Protein AF-A0AA91TP70-F1 (afdb_monomer_lite)

Organism: Niallia circulans (NCBI:txid1397)

Secondary structure (DSSP, 8-state):
---HHHHHHGGGSTTHHHHHHT-HHHHHHHHHHHHHHHHHHHHHHHTT--SHHHHHHHHHHHHHHHHHHHHHHHHHHHHHHHHHHHHHTT-SS-HHHHHHHHHHHHHHHHHHHTTSTTHHHHHTT-HHHHHHHHHHHHHHHHHHHHHHHHHT-GGGGGGGGHHHHHHHHHHHHHHHHHHHHHTTPPPP---HHHHHHHHHHTT---HHHHHHHTTSTTHHHHHTT-HHHHHHHHHHHHHHHHHHHHTT-GGGTTHHHHHHHHHHHHHHHHHHTTTTS------GGGGTGGGHHHHHHHHHHHHHHHHIIIIIHHHHHHHHHHHH---HHHHIIIIIIHHHHHHHHHHHHHHHHT-------

Sequence (361 aa):
MKNPIVATILAFFPGGGLFYIGKKLRGFFYGLAVFGLAFVSIVMLSAGSLNELTFIVVFIGFIIYCISFIDTLITTSSYLKKRVSLAADSETGEAAPILAKTTESERFYTIVLSFFPGLGHIQLGLVYRGITLLTTFLGLGIMIIFIAFLTYTNEFLLFLAILPVIWVYGFYDVSQQFNKKLKGEALEDITIFQDFEKNREEGKKSKFIATFLSVFPGAGHLYLGLQQRGIQLMAAFLFSIFILNELRLGLFLFVIPIIWFYSFFDGLQKASKVGEEELEDVPVIAYLINYQKWFGIGLLVVGLYYLMINIILPIFSPIIQKEINIDLHFFFYQYFQTGIVCLVLIIGGIHLLKGTKKKKI

pLDDT: mean 87.85, std 9.74, range [46.5, 97.25]

Foldseek 3Di:
DFQLLVLLVLLLQQLRSCVRVPVVVNSVVRNCQLVVLVVVLVVCVVVVNPDPVSVVSNVVSVVSSVVSSVVSLVVSLVVLVVVLVVVVVPDPDDPVVNVVSVLSNLVSQLLVLLQQQLRSCVSVVLNQQSVLLNCCLVVQVCVLVVCCVVVVPCVSVVSNVVNVVSSVVSNVVSVVQSVCVVVVHDDDNDYPVVVVVVCVVVVHQALVVLLSLLLQQLRSCVSNVLVQASCLLNCQQVVCVVCCVVLVVVVCPVVNVVSSVVSNVVSNVSSVCGPVDDDDNDHPCPVVVVVVVVVVVVVVVVVVVSCCLPPVLVVVQVVCCVPPVDRPNCCCPPPVVVVVVVVCCVVVVVVVVVDDDPPDD

Structure (mmCIF, N/CA/C/O backbone):
data_AF-A0AA91TP70-F1
#
_entry.id   AF-A0AA91TP70-F1
#
loop_
_atom_site.group_PDB
_atom_site.id
_atom_site.type_symbol
_atom_site.label_atom_id
_atom_site.label_alt_id
_atom_site.label_comp_id
_atom_site.label_asym_id
_atom_site.label_entity_id
_atom_site.label_seq_id
_atom_site.pdbx_PDB_ins_code
_atom_site.Cartn_x
_atom_site.Cartn_y
_atom_site.Cartn_z
_atom_site.occupancy
_atom_site.B_iso_or_equiv
_atom_site.auth_seq_id
_atom_site.auth_comp_id
_atom_site.auth_asym_id
_atom_site.auth_atom_id
_atom_site.pdbx_PDB_model_num
ATOM 1 N N . MET A 1 1 ? -33.721 3.409 13.672 1.00 65.81 1 MET A N 1
ATOM 2 C CA . MET A 1 1 ? -32.793 4.547 13.906 1.00 65.81 1 MET A CA 1
ATOM 3 C C . MET A 1 1 ? -31.544 4.340 13.057 1.00 65.81 1 MET A C 1
ATOM 5 O O . MET A 1 1 ? -31.288 3.208 12.671 1.00 65.81 1 MET A O 1
ATOM 9 N N . LYS A 1 2 ? -30.818 5.400 12.693 1.00 83.50 2 LYS A N 1
ATOM 10 C CA . LYS A 1 2 ? -29.689 5.321 11.748 1.00 83.50 2 LYS A CA 1
ATOM 11 C C . LYS A 1 2 ? -28.388 4.929 12.459 1.00 83.50 2 LYS A C 1
ATOM 13 O O . LYS A 1 2 ? -28.212 5.278 13.622 1.00 83.50 2 LYS A O 1
ATOM 18 N N . ASN A 1 3 ? -27.496 4.205 11.780 1.00 86.75 3 ASN A N 1
ATOM 19 C CA . ASN A 1 3 ? -26.276 3.670 12.393 1.00 86.75 3 ASN A CA 1
ATOM 20 C C . ASN A 1 3 ? -25.159 4.740 12.430 1.00 86.75 3 ASN A C 1
ATOM 22 O O . ASN A 1 3 ? -24.750 5.212 11.367 1.00 86.75 3 ASN A O 1
ATOM 26 N N . PRO A 1 4 ? -24.627 5.112 13.609 1.00 87.06 4 PRO A N 1
ATOM 27 C CA . PRO A 1 4 ? -23.578 6.128 13.721 1.00 87.06 4 PRO A CA 1
ATOM 28 C C . PRO A 1 4 ? -22.282 5.744 12.991 1.00 87.06 4 PRO A C 1
ATOM 30 O O . PRO A 1 4 ? -21.621 6.606 12.427 1.00 87.06 4 PRO A O 1
ATOM 33 N N . ILE A 1 5 ? -21.941 4.457 12.912 1.00 86.88 5 ILE A N 1
ATOM 34 C CA . ILE A 1 5 ? -20.738 3.990 12.206 1.00 86.88 5 ILE A CA 1
ATOM 35 C C . ILE A 1 5 ? -20.857 4.283 10.708 1.00 86.88 5 ILE A C 1
ATOM 37 O O . ILE A 1 5 ? -19.918 4.779 10.091 1.00 86.88 5 ILE A O 1
ATOM 41 N N . VAL A 1 6 ? -22.037 4.043 10.130 1.00 89.19 6 VAL A N 1
ATOM 42 C CA . VAL A 1 6 ? -22.308 4.352 8.718 1.00 89.19 6 VAL A CA 1
ATOM 43 C C . VAL A 1 6 ? -22.196 5.856 8.470 1.00 89.19 6 VAL A C 1
ATOM 45 O O . VAL A 1 6 ? -21.654 6.262 7.449 1.00 89.19 6 VAL A O 1
ATOM 48 N N . ALA A 1 7 ? -22.632 6.691 9.416 1.00 92.06 7 ALA A N 1
ATOM 49 C CA . ALA A 1 7 ? -22.467 8.138 9.313 1.00 92.06 7 ALA A CA 1
ATOM 50 C C . ALA A 1 7 ? -20.992 8.564 9.306 1.00 92.06 7 ALA A C 1
ATOM 52 O O . ALA A 1 7 ? -20.612 9.402 8.495 1.00 92.06 7 ALA A O 1
ATOM 53 N N . THR A 1 8 ? -20.162 7.963 10.164 1.00 90.75 8 THR A N 1
ATOM 54 C CA . THR A 1 8 ? -18.715 8.209 10.189 1.00 90.75 8 THR A CA 1
ATOM 55 C C . THR A 1 8 ? -18.042 7.772 8.889 1.00 90.75 8 THR A C 1
ATOM 57 O O . THR A 1 8 ? -17.229 8.513 8.349 1.00 90.75 8 THR A O 1
ATOM 60 N N . ILE A 1 9 ? -18.407 6.613 8.333 1.00 89.19 9 ILE A N 1
ATOM 61 C CA . ILE A 1 9 ? -17.881 6.158 7.034 1.00 89.19 9 ILE A CA 1
ATOM 62 C C . ILE A 1 9 ? -18.312 7.117 5.914 1.00 89.19 9 ILE A C 1
ATOM 64 O O . ILE A 1 9 ? -17.516 7.486 5.058 1.00 89.19 9 ILE A O 1
ATOM 68 N N . LEU A 1 10 ? -19.557 7.593 5.945 1.00 92.81 10 LEU A N 1
ATOM 69 C CA . LEU A 1 10 ? -20.048 8.587 4.991 1.00 92.81 10 LEU A CA 1
ATOM 70 C C . LEU A 1 10 ? -19.426 9.978 5.181 1.00 92.81 10 LEU A C 1
ATOM 72 O O . LEU A 1 10 ? -19.632 10.830 4.323 1.00 92.81 10 LEU A O 1
ATOM 76 N N . ALA A 1 11 ? -18.675 10.232 6.259 1.00 92.81 11 ALA A N 1
ATOM 77 C CA . ALA A 1 11 ? -17.960 11.492 6.466 1.00 92.81 11 ALA A CA 1
ATOM 78 C C . ALA A 1 11 ? -16.794 11.684 5.482 1.00 92.81 11 ALA A C 1
ATOM 80 O O . ALA A 1 11 ? -16.403 12.821 5.233 1.00 92.81 11 ALA A O 1
ATOM 81 N N . PHE A 1 12 ? -16.274 10.596 4.894 1.00 91.44 12 PHE A N 1
ATOM 82 C CA . PHE A 1 12 ? -15.288 10.656 3.807 1.00 91.44 12 PHE A CA 1
ATOM 83 C C . PHE A 1 12 ? -15.833 11.350 2.554 1.00 91.44 12 PHE A C 1
ATOM 85 O O . PHE A 1 12 ? -15.070 11.907 1.770 1.00 91.44 12 PHE A O 1
ATOM 92 N N . PHE A 1 13 ? -17.156 11.359 2.383 1.00 93.44 13 PHE A N 1
ATOM 93 C CA . PHE A 1 13 ? -17.820 12.226 1.422 1.00 93.44 13 PHE A CA 1
ATOM 94 C C . PHE A 1 13 ? -18.221 13.518 2.146 1.00 93.44 13 PHE A C 1
ATOM 96 O O . PHE A 1 13 ? -19.007 13.445 3.096 1.00 93.44 13 PHE A O 1
ATOM 103 N N . PRO A 1 14 ? -17.720 14.699 1.734 1.00 92.88 14 PRO A N 1
ATOM 104 C CA . PRO A 1 14 ? -17.992 15.955 2.427 1.00 92.88 14 PRO A CA 1
ATOM 105 C C . PRO A 1 14 ? -19.499 16.159 2.636 1.00 92.88 14 PRO A C 1
ATOM 107 O O . PRO A 1 14 ? -20.282 16.156 1.687 1.00 92.88 14 PRO A O 1
ATOM 110 N N . GLY A 1 15 ? -19.917 16.272 3.898 1.00 92.19 15 GLY A N 1
ATOM 111 C CA . GLY A 1 15 ? -21.321 16.405 4.291 1.00 92.19 15 GLY A CA 1
ATOM 112 C C . GLY A 1 15 ? -22.198 15.141 4.228 1.00 92.19 15 GLY A C 1
ATOM 113 O O . GLY A 1 15 ? -23.335 15.180 4.710 1.00 92.19 15 GLY A O 1
ATOM 114 N N . GLY A 1 16 ? -21.702 14.012 3.716 1.00 94.00 16 GLY A N 1
ATOM 115 C CA . GLY A 1 16 ? -22.461 12.768 3.538 1.00 94.00 16 GLY A CA 1
ATOM 116 C C . GLY A 1 16 ? -22.975 12.170 4.850 1.00 94.00 16 GLY A C 1
ATOM 117 O O . GLY A 1 16 ? -24.160 11.848 4.974 1.00 94.00 16 GLY A O 1
ATOM 118 N N . GLY A 1 17 ? -22.124 12.087 5.874 1.00 92.88 17 GLY A N 1
ATOM 119 C CA . GLY A 1 17 ? -22.520 11.569 7.189 1.00 92.88 17 GLY A CA 1
ATOM 120 C C . GLY A 1 17 ? -23.559 12.436 7.911 1.00 92.88 17 GLY A C 1
ATOM 121 O O . GLY A 1 17 ? -24.519 11.921 8.491 1.00 92.88 17 GLY A O 1
ATOM 122 N N . LEU A 1 18 ? -23.440 13.763 7.802 1.00 94.44 18 LEU A N 1
ATOM 123 C CA . LEU A 1 18 ? -24.437 14.710 8.316 1.00 94.44 18 LEU A CA 1
ATOM 124 C C . LEU A 1 18 ? -25.774 14.568 7.585 1.00 94.44 18 LEU A C 1
ATOM 126 O O . LEU A 1 18 ? -26.832 14.557 8.222 1.00 94.44 18 LEU A O 1
ATOM 130 N N . PHE A 1 19 ? -25.734 14.410 6.261 1.00 93.50 19 PHE A N 1
ATOM 131 C CA . PHE A 1 19 ? -26.921 14.150 5.454 1.00 93.50 19 PHE A CA 1
ATOM 132 C C . PHE A 1 19 ? -27.600 12.843 5.881 1.00 93.50 19 PHE A C 1
ATOM 134 O O . PHE A 1 19 ? -28.818 12.812 6.091 1.00 93.50 19 PHE A O 1
ATOM 141 N N . TYR A 1 20 ? -26.807 11.792 6.116 1.00 93.56 20 TYR A N 1
ATOM 142 C CA . TYR A 1 20 ? -27.291 10.516 6.621 1.00 93.56 20 TYR A CA 1
ATOM 143 C C . TYR A 1 20 ? -27.984 10.675 7.974 1.00 93.56 20 TYR A C 1
ATOM 145 O O . TYR A 1 20 ? -29.130 10.268 8.077 1.00 93.56 20 TYR A O 1
ATOM 153 N N . ILE A 1 21 ? -27.418 11.348 8.980 1.00 92.19 21 ILE A N 1
ATOM 154 C CA . ILE A 1 21 ? -28.081 11.521 10.297 1.00 92.19 21 ILE A CA 1
ATOM 155 C C . ILE A 1 21 ? -29.265 12.518 10.256 1.00 92.19 21 ILE A C 1
ATOM 157 O O . ILE A 1 21 ? -30.030 12.631 11.211 1.00 92.19 21 ILE A O 1
ATOM 161 N N . GLY A 1 22 ? -29.509 13.182 9.121 1.00 91.25 22 GLY A N 1
ATOM 162 C CA . GLY A 1 22 ? -30.661 14.067 8.912 1.00 91.25 22 GLY A CA 1
ATOM 163 C C . GLY A 1 22 ? -30.352 15.557 9.075 1.00 91.25 22 GLY A C 1
ATOM 164 O O . GLY A 1 22 ? -31.255 16.384 8.973 1.00 91.25 22 GLY A O 1
ATOM 165 N N . LYS A 1 23 ? -29.081 15.935 9.252 1.00 93.75 23 LYS A N 1
ATOM 166 C CA . LYS A 1 23 ? -28.600 17.326 9.221 1.00 93.75 23 LYS A CA 1
ATOM 167 C C . LYS A 1 23 ? -28.384 17.788 7.770 1.00 93.75 23 LYS A C 1
ATOM 169 O O . LYS A 1 23 ? -27.284 18.184 7.390 1.00 93.75 23 LYS A O 1
ATOM 174 N N . LYS A 1 24 ? -29.453 17.734 6.963 1.00 93.69 24 LYS A N 1
ATOM 175 C CA . LYS A 1 24 ? -29.420 17.930 5.499 1.00 93.69 24 LYS A CA 1
ATOM 176 C C . LYS A 1 24 ? -28.774 19.249 5.067 1.00 93.69 24 LYS A C 1
ATOM 178 O O . LYS A 1 24 ? -27.935 19.226 4.181 1.00 93.69 24 LYS A O 1
ATOM 183 N N . LEU A 1 25 ? -29.125 20.366 5.712 1.00 94.94 25 LEU A N 1
ATOM 184 C CA . LEU A 1 25 ? -28.584 21.692 5.378 1.00 94.94 25 LEU A CA 1
ATOM 185 C C . LEU A 1 25 ? -27.063 21.749 5.551 1.00 94.94 25 LEU A C 1
ATOM 187 O O . LEU A 1 25 ? -26.353 22.089 4.614 1.00 94.94 25 LEU A O 1
ATOM 191 N N . ARG A 1 26 ? -26.558 21.353 6.726 1.00 93.69 26 ARG A N 1
ATOM 192 C CA . ARG A 1 26 ? -25.114 21.347 7.013 1.00 93.69 26 ARG A CA 1
ATOM 193 C C . ARG A 1 26 ? -24.367 20.433 6.046 1.00 93.69 26 ARG A C 1
ATOM 195 O O . ARG A 1 26 ? -23.371 20.845 5.470 1.00 93.69 26 ARG A O 1
ATOM 202 N N . GLY A 1 27 ? -24.894 19.225 5.826 1.00 94.62 27 GLY A N 1
ATOM 203 C CA . GLY A 1 27 ? -24.328 18.286 4.860 1.00 94.62 27 GLY A CA 1
ATOM 204 C C . GLY A 1 27 ? -24.275 18.860 3.441 1.00 94.62 27 GLY A C 1
ATOM 205 O O . GLY A 1 27 ? -23.240 18.784 2.790 1.00 94.62 27 GLY A O 1
ATOM 206 N N . PHE A 1 28 ? -25.352 19.504 2.987 1.00 96.38 28 PHE A N 1
ATOM 207 C CA . PHE A 1 28 ? -25.404 20.144 1.674 1.00 96.38 28 PHE A CA 1
ATOM 208 C C . PHE A 1 28 ? -24.367 21.264 1.530 1.00 96.38 28 PHE A C 1
ATOM 210 O O . PHE A 1 28 ? -23.649 21.285 0.538 1.00 96.38 28 PHE A O 1
ATOM 217 N N . PHE A 1 29 ? -24.237 22.155 2.519 1.00 97.06 29 PHE A N 1
ATOM 218 C CA . PHE A 1 29 ? -23.264 23.250 2.458 1.00 97.06 29 PHE A CA 1
ATOM 219 C C . PHE A 1 29 ? -21.813 22.762 2.470 1.00 97.06 29 PHE A C 1
ATOM 221 O O . PHE A 1 29 ? -21.006 23.282 1.703 1.00 97.06 29 PHE A O 1
ATOM 228 N N . TYR A 1 30 ? -21.478 21.746 3.272 1.00 96.94 30 TYR A N 1
ATOM 229 C CA . TYR A 1 30 ? -20.139 21.148 3.225 1.00 96.94 30 TYR A CA 1
ATOM 230 C C . TYR A 1 30 ? -19.857 20.474 1.881 1.00 96.94 30 TYR A C 1
ATOM 232 O O . TYR A 1 30 ? -18.787 20.681 1.313 1.00 96.94 30 TYR A O 1
ATOM 240 N N . GLY A 1 31 ? -20.823 19.716 1.353 1.00 95.56 31 GLY A N 1
ATOM 241 C CA . GLY A 1 31 ? -20.720 19.106 0.029 1.00 95.56 31 GLY A CA 1
ATOM 242 C C . GLY A 1 31 ? -20.493 20.154 -1.059 1.00 95.56 31 GLY A C 1
ATOM 243 O O . GLY A 1 31 ? -19.517 20.072 -1.799 1.00 95.56 31 GLY A O 1
ATOM 244 N N . LEU A 1 32 ? -21.351 21.176 -1.110 1.00 97.12 32 LEU A N 1
ATOM 245 C CA . LEU A 1 32 ? -21.262 22.271 -2.074 1.00 97.12 32 LEU A CA 1
ATOM 246 C C . LEU A 1 32 ? -19.914 22.996 -1.986 1.00 97.12 32 LEU A C 1
ATOM 248 O O . LEU A 1 32 ? -19.304 23.257 -3.015 1.00 97.12 32 LEU A O 1
ATOM 252 N N . ALA A 1 33 ? -19.439 23.308 -0.778 1.00 96.94 33 ALA A N 1
ATOM 253 C CA . ALA A 1 33 ? -18.190 24.036 -0.596 1.00 96.94 33 ALA A CA 1
ATOM 254 C C . ALA A 1 33 ? -16.978 23.224 -1.074 1.00 96.94 33 ALA A C 1
ATOM 256 O O . ALA A 1 33 ? -16.175 23.727 -1.856 1.00 96.94 33 ALA A O 1
ATOM 257 N N . VAL A 1 34 ? -16.854 21.960 -0.653 1.00 97.06 34 VAL A N 1
ATOM 258 C CA . VAL A 1 34 ? -15.687 21.137 -1.005 1.00 97.06 34 VAL A CA 1
ATOM 259 C C . VAL A 1 34 ? -15.705 20.751 -2.483 1.00 97.06 34 VAL A C 1
ATOM 261 O O . VAL A 1 34 ? -14.711 20.960 -3.176 1.00 97.06 34 VAL A O 1
ATOM 264 N N . PHE A 1 35 ? -16.830 20.240 -2.997 1.00 96.56 35 PHE A N 1
ATOM 265 C CA . PHE A 1 35 ? -16.930 19.883 -4.415 1.00 96.56 35 PHE A CA 1
ATOM 266 C C . PHE A 1 35 ? -16.900 21.115 -5.323 1.00 96.56 35 PHE A C 1
ATOM 268 O O . PHE A 1 35 ? -16.327 21.051 -6.405 1.00 96.56 35 PHE A O 1
ATOM 275 N N . GLY A 1 36 ? -17.458 22.244 -4.879 1.00 96.81 36 GLY A N 1
ATOM 276 C CA . GLY A 1 36 ? -17.398 23.512 -5.600 1.00 96.81 36 GLY A CA 1
ATOM 277 C C . GLY A 1 36 ? -15.969 24.028 -5.739 1.00 96.81 36 GLY A C 1
ATOM 278 O O . GLY A 1 36 ? -15.548 24.342 -6.847 1.00 96.81 36 GLY A O 1
ATOM 279 N N . LEU A 1 37 ? -15.189 24.047 -4.653 1.00 96.56 37 LEU A N 1
ATOM 280 C CA . LEU A 1 37 ? -13.780 24.458 -4.706 1.00 96.56 37 LEU A CA 1
ATOM 281 C C . LEU A 1 37 ? -12.922 23.486 -5.527 1.00 96.56 37 LEU A C 1
ATOM 283 O O . LEU A 1 37 ? -12.054 23.932 -6.273 1.00 96.56 37 LEU A O 1
ATOM 287 N N . ALA A 1 38 ? -13.193 22.179 -5.449 1.00 94.94 38 ALA A N 1
ATOM 288 C CA . ALA A 1 38 ? -12.532 21.185 -6.295 1.00 94.94 38 ALA A CA 1
ATOM 289 C C . ALA A 1 38 ? -12.880 21.360 -7.785 1.00 94.94 38 ALA A C 1
ATOM 291 O O . ALA A 1 38 ? -12.025 21.216 -8.652 1.00 94.94 38 ALA A O 1
ATOM 292 N N . PHE A 1 39 ? -14.128 21.703 -8.105 1.00 96.25 39 PHE A N 1
ATOM 293 C CA . PHE A 1 39 ? -14.524 22.006 -9.477 1.00 96.25 39 PHE A CA 1
ATOM 294 C C . PHE A 1 39 ? -13.838 23.279 -9.987 1.00 96.25 39 PHE A C 1
ATOM 296 O O . PHE A 1 39 ? -13.278 23.279 -11.082 1.00 96.25 39 PHE A O 1
ATOM 303 N N . VAL A 1 40 ? -13.817 24.342 -9.176 1.00 94.56 40 VAL A N 1
ATOM 304 C CA . VAL A 1 40 ? -13.120 25.594 -9.505 1.00 94.56 40 VAL A CA 1
ATOM 305 C C . VAL A 1 40 ? -11.633 25.343 -9.754 1.00 94.56 40 VAL A C 1
ATOM 307 O O . VAL A 1 40 ? -11.102 25.843 -10.743 1.00 94.56 40 VAL A O 1
ATOM 310 N N . SER A 1 41 ? -10.963 24.531 -8.929 1.00 92.88 41 SER A N 1
ATOM 311 C CA . SER A 1 41 ? -9.540 24.235 -9.125 1.00 92.88 41 SER A CA 1
ATOM 312 C C . SER A 1 41 ? -9.267 23.467 -10.423 1.00 92.88 41 SER A C 1
ATOM 314 O O . SER A 1 41 ? -8.291 23.770 -11.108 1.00 92.88 41 SER A O 1
ATOM 316 N N . ILE A 1 42 ? -10.145 22.539 -10.820 1.00 93.12 42 ILE A N 1
ATOM 317 C CA . ILE A 1 42 ? -10.048 21.831 -12.109 1.00 93.12 42 ILE A CA 1
ATOM 318 C C . ILE A 1 42 ? -10.252 22.793 -13.285 1.00 93.12 42 ILE A C 1
ATOM 320 O O . ILE A 1 42 ? -9.499 22.736 -14.256 1.00 93.12 42 ILE A O 1
ATOM 324 N N . VAL A 1 43 ? -11.232 23.700 -13.204 1.00 93.69 43 VAL A N 1
ATOM 325 C CA . VAL A 1 43 ? -11.470 24.707 -14.253 1.00 93.69 43 VAL A CA 1
ATOM 326 C C . VAL A 1 43 ? -10.252 25.616 -14.406 1.00 93.69 43 VAL A C 1
ATOM 328 O O . VAL A 1 43 ? -9.765 25.798 -15.521 1.00 93.69 43 VAL A O 1
ATOM 331 N N . MET A 1 44 ? -9.701 26.113 -13.297 1.00 91.88 44 MET A N 1
ATOM 332 C CA . MET A 1 44 ? -8.466 26.903 -13.291 1.00 91.88 44 MET A CA 1
ATOM 333 C C . MET A 1 44 ? -7.288 26.133 -13.906 1.00 91.88 44 MET A C 1
ATOM 335 O O . MET A 1 44 ? -6.560 26.667 -14.741 1.00 91.88 44 MET A O 1
ATOM 339 N N . LEU A 1 45 ? -7.130 24.853 -13.561 1.00 89.75 45 LEU A N 1
ATOM 340 C CA . LEU A 1 45 ? -6.092 24.001 -14.140 1.00 89.75 45 LEU A CA 1
ATOM 341 C C . LEU A 1 45 ? -6.258 23.853 -15.660 1.00 89.75 45 LEU A C 1
ATOM 343 O O . LEU A 1 45 ? -5.291 23.994 -16.403 1.00 89.75 45 LEU A O 1
ATOM 347 N N . SER A 1 46 ? -7.487 23.620 -16.127 1.00 89.19 46 SER A N 1
ATOM 348 C CA . SER A 1 46 ? -7.794 23.476 -17.557 1.00 89.19 46 SER A CA 1
ATOM 349 C C . SER A 1 46 ? -7.605 24.771 -18.353 1.00 89.19 46 SER A C 1
ATOM 351 O O . SER A 1 46 ? -7.272 24.723 -19.533 1.00 89.19 46 SER A O 1
ATOM 353 N N . ALA A 1 47 ? -7.753 25.925 -17.698 1.00 89.88 47 ALA A N 1
ATOM 354 C CA . ALA A 1 47 ? -7.480 27.240 -18.269 1.00 89.88 47 ALA A CA 1
ATOM 355 C C . ALA A 1 47 ? -5.976 27.583 -18.308 1.00 89.88 47 ALA A C 1
ATOM 357 O O . ALA A 1 47 ? -5.607 28.680 -18.724 1.00 89.88 47 ALA A O 1
ATOM 358 N N . GLY A 1 48 ? -5.103 26.670 -17.866 1.00 85.44 48 GLY A N 1
ATOM 359 C CA . GLY A 1 48 ? -3.653 26.859 -17.839 1.00 85.44 48 GLY A CA 1
ATOM 360 C C . GLY A 1 48 ? -3.141 27.687 -16.656 1.00 85.44 48 GLY A C 1
ATOM 361 O O . GLY A 1 48 ? -1.959 28.021 -16.625 1.00 85.44 48 GLY A O 1
ATOM 362 N N . SER A 1 49 ? -3.982 28.014 -15.666 1.00 74.38 49 SER A N 1
ATOM 363 C CA . SER A 1 49 ? -3.576 28.807 -14.498 1.00 74.38 49 SER A CA 1
ATOM 364 C C . SER A 1 49 ? -3.055 27.921 -13.358 1.00 74.38 49 SER A C 1
ATOM 366 O O . SER A 1 49 ? -3.720 27.736 -12.334 1.00 74.38 49 SER A O 1
ATOM 368 N N . LEU A 1 50 ? -1.850 27.368 -13.514 1.00 75.06 50 LEU A N 1
ATOM 369 C CA . LEU A 1 50 ? -1.099 26.713 -12.430 1.00 75.06 50 LEU A CA 1
ATOM 370 C C . LEU A 1 50 ? -0.356 27.753 -11.576 1.00 75.06 50 LEU A C 1
ATOM 372 O O . LEU A 1 50 ? 0.869 27.767 -11.496 1.00 75.06 50 LEU A O 1
ATOM 376 N N . ASN A 1 51 ? -1.119 28.641 -10.940 1.00 84.25 51 ASN A N 1
ATOM 377 C CA . ASN A 1 51 ? -0.581 29.739 -10.138 1.00 84.25 51 ASN A CA 1
ATOM 378 C C . ASN A 1 51 ? -0.809 29.479 -8.640 1.00 84.25 51 ASN A C 1
ATOM 380 O O . ASN A 1 51 ? -1.607 28.619 -8.259 1.00 84.25 51 ASN A O 1
ATOM 384 N N . GLU A 1 52 ? -0.170 30.278 -7.783 1.00 89.31 52 GLU A N 1
ATOM 385 C CA . GLU A 1 52 ? -0.327 30.244 -6.317 1.00 89.31 52 GLU A CA 1
ATOM 386 C C . GLU A 1 52 ? -1.800 30.248 -5.869 1.00 89.31 52 GLU A C 1
ATOM 388 O O . GLU A 1 52 ? -2.175 29.563 -4.919 1.00 89.31 52 GLU A O 1
ATOM 393 N N . LEU A 1 53 ? -2.667 30.947 -6.608 1.00 89.19 53 LEU A N 1
ATOM 394 C CA . LEU A 1 53 ? -4.098 31.033 -6.317 1.00 89.19 53 LEU A CA 1
ATOM 395 C C . LEU A 1 53 ? -4.806 29.670 -6.408 1.00 89.19 53 LEU A C 1
ATOM 397 O O . LEU A 1 53 ? -5.651 29.367 -5.567 1.00 89.19 53 LEU A O 1
ATOM 401 N N . THR A 1 54 ? -4.427 28.816 -7.362 1.00 90.31 54 THR A N 1
ATOM 402 C CA . THR A 1 54 ? -4.976 27.456 -7.493 1.00 90.31 54 THR A CA 1
ATOM 403 C C . THR A 1 54 ? -4.599 26.604 -6.281 1.00 90.31 54 THR A C 1
ATOM 405 O O . THR A 1 54 ? -5.448 25.897 -5.737 1.00 90.31 54 THR A O 1
ATOM 408 N N . PHE A 1 55 ? -3.359 26.725 -5.795 1.00 90.12 55 PHE A N 1
ATOM 409 C CA . PHE A 1 55 ? -2.916 26.044 -4.575 1.00 90.12 55 PHE A CA 1
ATOM 410 C C . PHE A 1 55 ? -3.680 26.524 -3.337 1.00 90.12 55 PHE A C 1
ATOM 412 O O . PHE A 1 55 ? -4.121 25.696 -2.540 1.00 90.12 55 PHE A O 1
ATOM 419 N N . ILE A 1 56 ? -3.902 27.834 -3.197 1.00 93.25 56 ILE A N 1
ATOM 420 C CA . ILE A 1 56 ? -4.678 28.408 -2.087 1.00 93.25 56 ILE A CA 1
ATOM 421 C C . ILE A 1 56 ? -6.120 27.879 -2.096 1.00 93.25 56 ILE A C 1
ATOM 423 O O . ILE A 1 56 ? -6.626 27.465 -1.054 1.00 93.25 56 ILE A O 1
ATOM 427 N N . VAL A 1 57 ? -6.775 27.837 -3.261 1.00 94.62 57 VAL A N 1
ATOM 428 C CA . VAL A 1 57 ? -8.147 27.312 -3.405 1.00 94.62 57 VAL A CA 1
ATOM 429 C C . VAL A 1 57 ? -8.226 25.839 -2.999 1.00 94.62 57 VAL A C 1
ATOM 431 O O . VAL A 1 57 ? -9.108 25.463 -2.223 1.00 94.62 57 VAL A O 1
ATOM 434 N N . VAL A 1 58 ? -7.286 25.010 -3.470 1.00 93.94 58 VAL A N 1
ATOM 435 C CA . VAL A 1 58 ? -7.200 23.590 -3.088 1.00 93.94 58 VAL A CA 1
ATOM 436 C C . VAL A 1 58 ? -6.983 23.443 -1.582 1.00 93.94 58 VAL A C 1
ATOM 438 O O . VAL A 1 58 ? -7.658 22.639 -0.937 1.00 93.94 58 VAL A O 1
ATOM 441 N N . PHE A 1 59 ? -6.092 24.248 -1.002 1.00 94.50 59 PHE A N 1
ATOM 442 C CA . PHE A 1 59 ? -5.800 24.217 0.427 1.00 94.50 59 PHE A CA 1
ATOM 443 C C . PHE A 1 59 ? -7.015 24.609 1.280 1.00 94.50 59 PHE A C 1
ATOM 445 O O . PHE A 1 59 ? -7.351 23.905 2.231 1.00 94.50 59 PHE A O 1
ATOM 452 N N . ILE A 1 60 ? -7.738 25.672 0.913 1.00 96.75 60 ILE A N 1
ATOM 453 C CA . ILE A 1 60 ? -8.989 26.065 1.583 1.00 96.75 60 ILE A CA 1
ATOM 454 C C . ILE A 1 60 ? -10.028 24.940 1.483 1.00 96.75 60 ILE A C 1
ATOM 456 O O . ILE A 1 60 ? -10.663 24.600 2.483 1.00 96.75 60 ILE A O 1
ATOM 460 N N . GLY A 1 61 ? -10.171 24.322 0.305 1.00 96.44 61 GLY A N 1
ATOM 461 C CA . GLY A 1 61 ? -11.057 23.173 0.108 1.00 96.44 61 GLY A CA 1
ATOM 462 C C . GLY A 1 61 ? -10.722 22.009 1.043 1.00 96.44 61 GLY A C 1
ATOM 463 O O . GLY A 1 61 ? -11.621 21.436 1.663 1.00 96.44 61 GLY A O 1
ATOM 464 N N . PHE A 1 62 ? -9.432 21.713 1.218 1.00 95.56 62 PHE A N 1
ATOM 465 C CA . PHE A 1 62 ? -8.955 20.694 2.152 1.00 95.56 62 PHE A CA 1
ATOM 466 C C . PHE A 1 62 ? -9.268 21.036 3.618 1.00 95.56 62 PHE A C 1
ATOM 468 O O . PHE A 1 62 ? -9.758 20.182 4.357 1.00 95.56 62 PHE A O 1
ATOM 475 N N . ILE A 1 63 ? -9.069 22.287 4.047 1.00 97.06 63 ILE A N 1
ATOM 476 C CA . ILE A 1 63 ? -9.419 22.720 5.410 1.00 97.06 63 ILE A CA 1
ATOM 477 C C . ILE A 1 63 ? -10.926 22.582 5.669 1.00 97.06 63 ILE A C 1
ATOM 479 O O . ILE A 1 63 ? -11.326 22.048 6.706 1.00 97.06 63 ILE A O 1
ATOM 483 N N . ILE A 1 64 ? -11.777 22.996 4.723 1.00 97.25 64 ILE A N 1
ATOM 484 C CA . ILE A 1 64 ? -13.237 22.847 4.842 1.00 97.25 64 ILE A CA 1
ATOM 485 C C . ILE A 1 64 ? -13.634 21.367 4.905 1.00 97.25 64 ILE A C 1
ATOM 487 O O . ILE A 1 64 ? -14.515 21.006 5.689 1.00 97.25 64 ILE A O 1
ATOM 491 N N . TYR A 1 65 ? -12.971 20.500 4.136 1.00 96.75 65 TYR A N 1
ATOM 492 C CA . TYR A 1 65 ? -13.164 19.053 4.227 1.00 96.75 65 TYR A CA 1
ATOM 493 C C . TYR A 1 65 ? -12.845 18.520 5.630 1.00 96.75 65 TYR A C 1
ATOM 495 O O . TYR A 1 65 ? -13.679 17.832 6.221 1.00 96.75 65 TYR A O 1
ATOM 503 N N . CYS A 1 66 ? -11.701 18.896 6.208 1.00 94.56 66 CYS A N 1
ATOM 504 C CA . CYS A 1 66 ? -11.335 18.511 7.573 1.00 94.56 66 CYS A CA 1
ATOM 505 C C . CYS A 1 66 ? -12.379 18.979 8.599 1.00 94.56 66 CYS A C 1
ATOM 507 O O . CYS A 1 66 ? -12.791 18.203 9.462 1.00 94.56 66 CYS A O 1
ATOM 509 N N . ILE A 1 67 ? -12.873 20.216 8.471 1.00 96.06 67 ILE A N 1
ATOM 510 C CA . ILE A 1 67 ? -13.947 20.746 9.325 1.00 96.06 67 ILE A CA 1
ATOM 511 C C . ILE A 1 67 ? -15.231 19.920 9.160 1.00 96.06 67 ILE A C 1
ATOM 513 O O . ILE A 1 67 ? -15.840 19.538 10.159 1.00 96.06 67 ILE A O 1
ATOM 517 N N . SER A 1 68 ? -15.633 19.600 7.924 1.00 96.06 68 SER A N 1
ATOM 518 C CA . SER A 1 68 ? -16.802 18.752 7.647 1.00 96.06 68 SER A CA 1
ATOM 519 C C . SER A 1 68 ? -16.671 17.371 8.289 1.00 96.06 68 SER A C 1
ATOM 521 O O . SER A 1 68 ? -17.655 16.825 8.800 1.00 96.06 68 SER A O 1
ATOM 523 N N . PHE A 1 69 ? -15.481 16.776 8.224 1.00 94.50 69 PHE A N 1
ATOM 524 C CA . PHE A 1 69 ? -15.211 15.459 8.786 1.00 94.50 69 PHE A CA 1
ATOM 525 C C . PHE A 1 69 ? -15.332 15.489 10.315 1.00 94.50 69 PHE A C 1
ATOM 527 O O . PHE A 1 69 ? -16.095 14.713 10.895 1.00 94.50 69 PHE A O 1
ATOM 534 N N . ILE A 1 70 ? -14.668 16.453 10.963 1.00 93.00 70 ILE A N 1
ATOM 535 C CA . ILE A 1 70 ? -14.711 16.647 12.420 1.00 93.00 70 ILE A CA 1
ATOM 536 C C . ILE A 1 70 ? -16.139 16.933 12.897 1.00 93.00 70 ILE A C 1
ATOM 538 O O . ILE A 1 70 ? -16.603 16.320 13.860 1.00 93.00 70 ILE A O 1
ATOM 542 N N . ASP A 1 71 ? -16.878 17.806 12.210 1.00 94.75 71 ASP A N 1
ATOM 543 C CA . ASP A 1 71 ? -18.266 18.101 12.566 1.00 94.75 71 ASP A CA 1
ATOM 544 C C . ASP A 1 71 ? -19.164 16.857 12.488 1.00 94.75 71 ASP A C 1
ATOM 546 O O . ASP A 1 71 ? -20.017 16.619 13.353 1.00 94.75 71 ASP A O 1
ATOM 550 N N . THR A 1 72 ? -18.942 16.014 11.477 1.00 94.31 72 THR A N 1
ATOM 551 C CA . THR A 1 72 ? -19.657 14.744 11.351 1.00 94.31 72 THR A CA 1
ATOM 552 C C . THR A 1 72 ? -19.359 13.827 12.536 1.00 94.31 72 THR A C 1
ATOM 554 O O . THR A 1 72 ? -20.299 13.274 13.113 1.00 94.31 72 THR A O 1
ATOM 557 N N . LEU A 1 73 ? -18.094 13.704 12.958 1.00 92.06 73 LEU A N 1
ATOM 558 C CA . LEU A 1 73 ? -17.706 12.908 14.129 1.00 92.06 73 LEU A CA 1
ATOM 559 C C . LEU A 1 73 ? -18.365 13.418 15.419 1.00 92.06 73 LEU A C 1
ATOM 561 O O . LEU A 1 73 ? -18.970 12.632 16.153 1.00 92.06 73 LEU A O 1
ATOM 565 N N . ILE A 1 74 ? -18.311 14.729 15.674 1.00 92.06 74 ILE A N 1
ATOM 566 C CA . ILE A 1 74 ? -18.895 15.358 16.873 1.00 92.06 74 ILE A CA 1
ATOM 567 C C . ILE A 1 74 ? -20.416 15.167 16.901 1.00 92.06 74 ILE A C 1
ATOM 569 O O . ILE A 1 74 ? -20.993 14.762 17.919 1.00 92.06 74 ILE A O 1
ATOM 573 N N . THR A 1 75 ? -21.077 15.425 15.771 1.00 92.88 75 THR A N 1
ATOM 574 C CA . THR A 1 75 ? -22.532 15.293 15.641 1.00 92.88 75 THR A CA 1
ATOM 575 C C . THR A 1 75 ? -22.969 13.841 15.834 1.00 92.88 75 THR A C 1
ATOM 577 O O . THR A 1 75 ? -23.957 13.575 16.521 1.00 92.88 75 THR A O 1
ATOM 580 N N . THR A 1 76 ? -22.220 12.893 15.271 1.00 90.75 76 THR A N 1
ATOM 581 C CA . THR A 1 76 ? -22.501 11.456 15.375 1.00 90.75 76 THR A CA 1
ATOM 582 C C . THR A 1 76 ? -22.284 10.934 16.795 1.00 90.75 76 THR A C 1
ATOM 584 O O . THR A 1 76 ? -23.133 10.210 17.312 1.00 90.75 76 THR A O 1
ATOM 587 N N . SER A 1 77 ? -21.206 11.356 17.460 1.00 89.00 77 SER A N 1
ATOM 588 C CA . SER A 1 77 ? -20.935 11.039 18.869 1.00 89.00 77 SER A CA 1
ATOM 589 C C . SER A 1 77 ? -22.061 11.544 19.782 1.00 89.00 77 SER A C 1
ATOM 591 O O . SER A 1 77 ? -22.606 10.797 20.594 1.00 89.00 77 SER A O 1
ATOM 593 N N . SER A 1 78 ? -22.509 12.788 19.576 1.00 88.06 78 SER A N 1
ATOM 594 C CA . SER A 1 78 ? -23.629 13.373 20.328 1.00 88.06 78 SER A CA 1
ATOM 595 C C . SER A 1 78 ? -24.955 12.647 20.065 1.00 88.06 78 SER A C 1
ATOM 597 O O . SER A 1 78 ? -25.746 12.431 20.986 1.00 88.06 78 SER A O 1
ATOM 599 N N . TYR A 1 79 ? -25.196 12.237 18.814 1.00 86.81 79 TYR A N 1
ATOM 600 C CA . TYR A 1 79 ? -26.358 11.436 18.426 1.00 86.81 79 TYR A CA 1
ATOM 601 C C . TYR A 1 79 ? -26.366 10.066 19.117 1.00 86.81 79 TYR A C 1
ATOM 603 O O . TYR A 1 79 ? -27.404 9.648 19.633 1.00 86.81 79 TYR A O 1
ATOM 611 N N . LEU A 1 80 ? -25.211 9.394 19.182 1.00 86.06 80 LEU A N 1
ATOM 612 C CA . LEU A 1 80 ? -25.056 8.120 19.878 1.00 86.06 80 LEU A CA 1
ATOM 613 C C . LEU A 1 80 ? -25.264 8.272 21.387 1.00 86.06 80 LEU A C 1
ATOM 615 O O . LEU A 1 80 ? -26.060 7.530 21.955 1.00 86.06 80 LEU A O 1
ATOM 619 N N . LYS A 1 81 ? -24.645 9.276 22.022 1.00 85.31 81 LYS A N 1
ATOM 620 C CA . LYS A 1 81 ? -24.822 9.550 23.458 1.00 85.31 81 LYS A CA 1
ATOM 621 C C . LYS A 1 81 ? -26.294 9.759 23.820 1.00 85.31 81 LYS A C 1
ATOM 623 O O . LYS A 1 81 ? -26.776 9.162 24.777 1.00 85.31 81 LYS A O 1
ATOM 628 N N . LYS A 1 82 ? -27.026 10.545 23.019 1.00 84.12 82 LYS A N 1
ATOM 629 C CA . LYS A 1 82 ? -28.468 10.766 23.210 1.00 84.12 82 LYS A CA 1
ATOM 630 C C . LYS A 1 82 ? -29.287 9.485 23.014 1.00 84.12 82 LYS A C 1
ATOM 632 O O . LYS A 1 82 ? -30.265 9.271 23.720 1.00 84.12 82 LYS A O 1
ATOM 637 N N . ARG A 1 83 ? -28.911 8.630 22.057 1.00 80.62 83 ARG A N 1
ATOM 638 C CA . ARG A 1 83 ? -29.568 7.330 21.837 1.00 80.62 83 ARG A CA 1
ATOM 639 C C . ARG A 1 83 ? -29.357 6.390 23.024 1.00 80.62 83 ARG A C 1
ATOM 641 O O . ARG A 1 83 ? -30.313 5.751 23.443 1.00 80.62 83 ARG A O 1
ATOM 648 N N . VAL A 1 84 ? -28.142 6.336 23.568 1.00 78.81 84 VAL A N 1
ATOM 649 C CA . VAL A 1 84 ? -27.820 5.532 24.755 1.00 78.81 84 VAL A CA 1
ATOM 650 C C . VAL A 1 84 ? -28.570 6.050 25.987 1.00 78.81 84 VAL A C 1
ATOM 652 O O . VAL A 1 84 ? -29.139 5.242 26.712 1.00 78.81 84 VAL A O 1
ATOM 655 N N . SER A 1 85 ? -28.651 7.373 26.192 1.00 76.06 85 SER A N 1
ATOM 656 C CA . SER A 1 85 ? -29.350 7.956 27.349 1.00 76.06 85 SER A CA 1
ATOM 657 C C . SER A 1 85 ? -30.870 7.764 27.294 1.00 76.06 85 SER A C 1
ATOM 659 O O . SER A 1 85 ? -31.453 7.281 28.252 1.00 76.06 85 SER A O 1
ATOM 661 N N . LEU A 1 86 ? -31.513 8.048 26.153 1.00 73.81 86 LEU A N 1
ATOM 662 C CA . LEU A 1 86 ? -32.963 7.850 25.980 1.00 73.81 86 LEU A CA 1
ATOM 663 C C . LEU A 1 86 ? -33.379 6.387 26.173 1.00 73.81 86 LEU A C 1
ATOM 665 O O . LEU A 1 86 ? -34.482 6.093 26.629 1.00 73.81 86 LEU A O 1
ATOM 669 N N . ALA A 1 87 ? -32.495 5.465 25.799 1.00 67.50 87 ALA A N 1
ATOM 670 C CA . ALA A 1 87 ? -32.719 4.046 25.991 1.00 67.50 87 ALA A CA 1
ATOM 671 C C . ALA A 1 87 ? -32.475 3.599 27.444 1.00 67.50 87 ALA A C 1
ATOM 673 O O . ALA A 1 87 ? -32.963 2.543 27.821 1.00 67.50 87 ALA A O 1
ATOM 674 N N . ALA A 1 88 ? -31.717 4.346 28.253 1.00 65.81 88 ALA A N 1
ATOM 675 C CA . ALA A 1 88 ? -31.529 4.057 29.676 1.00 65.81 88 ALA A CA 1
ATOM 676 C C . ALA A 1 88 ? -32.742 4.497 30.516 1.00 65.81 88 ALA A C 1
ATOM 678 O O . ALA A 1 88 ? -33.111 3.804 31.456 1.00 65.81 88 ALA A O 1
ATOM 679 N N . ASP A 1 89 ? -33.405 5.589 30.125 1.00 64.62 89 ASP A N 1
ATOM 680 C CA . ASP A 1 89 ? -34.580 6.125 30.829 1.00 64.62 89 ASP A CA 1
ATOM 681 C C . ASP A 1 89 ? -35.878 5.322 30.577 1.00 64.62 89 ASP A C 1
ATOM 683 O O . ASP A 1 89 ? -36.885 5.549 31.243 1.00 64.62 89 ASP A O 1
ATOM 687 N N . SER A 1 90 ? -35.885 4.404 29.601 1.00 62.56 90 SER A N 1
ATOM 688 C CA . SER A 1 90 ? -37.088 3.692 29.132 1.00 62.56 90 SER A CA 1
ATOM 689 C C . SER A 1 90 ? -37.262 2.261 29.664 1.00 62.56 90 SER A C 1
ATOM 691 O O . SER A 1 90 ? -38.284 1.644 29.369 1.00 62.56 90 SER A O 1
ATOM 693 N N . GLU A 1 91 ? -36.334 1.725 30.464 1.00 56.16 91 GLU A N 1
ATOM 694 C CA . GLU A 1 91 ? -36.380 0.327 30.924 1.00 56.16 91 GLU A CA 1
ATOM 695 C C . GLU A 1 91 ? -36.136 0.202 32.438 1.00 56.16 91 GLU A C 1
ATOM 697 O O . GLU A 1 91 ? -35.029 0.404 32.930 1.00 56.16 91 GLU A O 1
ATOM 702 N N . THR A 1 92 ? -37.176 -0.192 33.177 1.00 53.53 92 THR A N 1
ATOM 703 C CA . THR A 1 92 ? -37.149 -0.510 34.617 1.00 53.53 92 THR A CA 1
ATOM 704 C C . THR A 1 92 ? -36.845 -1.980 34.935 1.00 53.53 92 THR A C 1
ATOM 706 O O . THR A 1 92 ? -37.014 -2.403 36.075 1.00 53.53 92 THR A O 1
ATOM 709 N N . GLY A 1 93 ? -36.344 -2.782 33.993 1.00 53.47 93 GLY A N 1
ATOM 710 C CA . GLY A 1 93 ? -35.936 -4.147 34.331 1.00 53.47 93 GLY A CA 1
ATOM 711 C C . GLY A 1 93 ? -35.582 -5.021 33.142 1.00 53.47 93 GLY A C 1
ATOM 712 O O . GLY A 1 93 ? -36.454 -5.686 32.611 1.00 53.47 93 GLY A O 1
ATOM 713 N N . GLU A 1 94 ? -34.303 -5.034 32.766 1.00 53.81 94 GLU A N 1
ATOM 714 C CA . GLU A 1 94 ? -33.565 -6.186 32.224 1.00 53.81 94 GLU A CA 1
ATOM 715 C C . GLU A 1 94 ? -32.096 -5.758 32.021 1.00 53.81 94 GLU A C 1
ATOM 717 O O . GLU A 1 94 ? -31.813 -4.675 31.513 1.00 53.81 94 GLU A O 1
ATOM 722 N N . ALA A 1 95 ? -31.124 -6.575 32.439 1.00 55.41 95 ALA A N 1
ATOM 723 C CA . ALA A 1 95 ? -29.694 -6.231 32.350 1.00 55.41 95 ALA A CA 1
ATOM 724 C C . ALA A 1 95 ? -29.111 -6.371 30.923 1.00 55.41 95 ALA A C 1
ATOM 726 O O . ALA A 1 95 ? -28.116 -5.729 30.577 1.00 55.41 95 ALA A O 1
ATOM 727 N N . ALA A 1 96 ? -29.742 -7.187 30.074 1.00 54.62 96 ALA A N 1
ATOM 728 C CA . ALA A 1 96 ? -29.331 -7.453 28.694 1.00 54.62 96 ALA A CA 1
ATOM 729 C C . ALA A 1 96 ? -29.315 -6.212 27.763 1.00 54.62 96 ALA A C 1
ATOM 731 O O . ALA A 1 96 ? -28.328 -6.027 27.042 1.00 54.62 96 ALA A O 1
ATOM 732 N N . PRO A 1 97 ? -30.326 -5.320 27.766 1.00 61.22 97 PRO A N 1
ATOM 733 C CA . PRO A 1 97 ? -30.323 -4.141 26.903 1.00 61.22 97 PRO A CA 1
ATOM 734 C C . PRO A 1 97 ? -29.261 -3.101 27.286 1.00 61.22 97 PRO A C 1
ATOM 736 O O . PRO A 1 97 ? -28.746 -2.419 26.401 1.00 61.22 97 PRO A O 1
ATOM 739 N N . ILE A 1 98 ? -28.869 -2.988 28.561 1.00 61.84 98 ILE A N 1
ATOM 740 C CA . ILE A 1 98 ? -27.800 -2.068 28.996 1.00 61.84 98 ILE A CA 1
ATOM 741 C C . ILE A 1 98 ? -26.440 -2.522 28.444 1.00 61.84 98 ILE A C 1
ATOM 743 O O . ILE A 1 98 ? -25.697 -1.705 27.901 1.00 61.84 98 ILE A O 1
ATOM 747 N N . LEU A 1 99 ? -26.145 -3.825 28.498 1.00 61.53 99 LEU A N 1
ATOM 748 C CA . LEU A 1 99 ? -24.906 -4.404 27.965 1.00 61.53 99 LEU A CA 1
ATOM 749 C C . LEU A 1 99 ? -24.793 -4.259 26.437 1.00 61.53 99 LEU A C 1
ATOM 751 O O . LEU A 1 99 ? -23.730 -3.936 25.905 1.00 61.53 99 LEU A O 1
ATOM 755 N N . ALA A 1 100 ? -25.894 -4.444 25.707 1.00 61.94 100 ALA A N 1
ATOM 756 C CA . ALA A 1 100 ? -25.917 -4.205 24.264 1.00 61.94 100 ALA A CA 1
ATOM 757 C C . ALA A 1 100 ? -25.654 -2.722 23.921 1.00 61.94 100 ALA A C 1
ATOM 759 O O . ALA A 1 100 ? -24.944 -2.416 22.959 1.00 61.94 100 ALA A O 1
ATOM 760 N N . LYS A 1 101 ? -26.168 -1.790 24.739 1.00 67.62 101 LYS A N 1
ATOM 761 C CA . LYS A 1 101 ? -25.971 -0.337 24.572 1.00 67.62 101 LYS A CA 1
ATOM 762 C C . LYS A 1 101 ? -24.522 0.086 24.848 1.00 67.62 101 LYS A C 1
ATOM 764 O O . LYS A 1 101 ? -23.972 0.885 24.088 1.00 67.62 101 LYS A O 1
ATOM 769 N N . THR A 1 102 ? -23.881 -0.458 25.886 1.00 76.19 102 THR A N 1
ATOM 770 C CA . THR A 1 102 ? -22.460 -0.181 26.174 1.00 76.19 102 THR A CA 1
ATOM 771 C C . THR A 1 102 ? -21.554 -0.732 25.078 1.00 76.19 102 THR A C 1
ATOM 773 O O . THR A 1 102 ? -20.619 -0.052 24.660 1.00 76.19 102 THR A O 1
ATOM 776 N N . THR A 1 103 ? -21.903 -1.895 24.528 1.00 82.25 103 THR A N 1
ATOM 777 C CA . THR A 1 103 ? -21.181 -2.534 23.424 1.00 82.25 103 THR A CA 1
ATOM 778 C C . THR A 1 103 ? -21.256 -1.719 22.123 1.00 82.25 103 THR A C 1
ATOM 780 O O . THR A 1 103 ? -20.243 -1.552 21.443 1.00 82.25 103 THR A O 1
ATOM 783 N N . GLU A 1 104 ? -22.424 -1.166 21.761 1.00 81.44 104 GLU A N 1
ATOM 784 C CA . GLU A 1 104 ? -22.543 -0.268 20.595 1.00 81.44 104 GLU A CA 1
ATOM 785 C C . GLU A 1 104 ? -21.693 1.003 20.759 1.00 81.44 104 GLU A C 1
ATOM 787 O O . GLU A 1 104 ? -21.035 1.437 19.808 1.00 81.44 104 GLU A O 1
ATOM 792 N N . SER A 1 105 ? -21.701 1.595 21.959 1.00 85.69 105 SER A N 1
ATOM 793 C CA . SER A 1 105 ? -20.902 2.781 22.278 1.00 85.69 105 SER A CA 1
ATOM 794 C C . SER A 1 105 ? -19.408 2.490 22.185 1.00 85.69 105 SER A C 1
ATOM 796 O O . SER A 1 105 ? -18.673 3.220 21.520 1.00 85.69 105 SER A O 1
ATOM 798 N N . GLU A 1 106 ? -18.964 1.403 22.810 1.00 88.44 106 GLU A N 1
ATOM 799 C CA . GLU A 1 106 ? -17.573 0.970 22.771 1.00 88.44 106 GLU A CA 1
ATOM 800 C C . GLU A 1 106 ? -17.116 0.713 21.332 1.00 88.44 106 GLU A C 1
ATOM 802 O O . GLU A 1 106 ? -16.130 1.307 20.900 1.00 88.44 106 GLU A O 1
ATOM 807 N N . ARG A 1 107 ? -17.895 -0.043 20.540 1.00 89.38 107 ARG A N 1
ATOM 808 C CA . ARG A 1 107 ? -17.607 -0.294 19.118 1.00 89.38 107 ARG A CA 1
ATOM 809 C C . ARG A 1 107 ? -17.386 0.995 18.336 1.00 89.38 107 ARG A C 1
ATOM 811 O O . ARG A 1 107 ? -16.464 1.083 17.525 1.00 89.38 107 ARG A O 1
ATOM 818 N N . PHE A 1 108 ? -18.266 1.975 18.535 1.00 90.00 108 PHE A N 1
ATOM 819 C CA . PHE A 1 108 ? -18.186 3.251 17.839 1.00 90.00 108 PHE A CA 1
ATOM 820 C C . PHE A 1 108 ? -16.885 3.987 18.172 1.00 90.00 108 PHE A C 1
ATOM 822 O O . PHE A 1 108 ? -16.165 4.373 17.251 1.00 90.00 108 PHE A O 1
ATOM 829 N N . TYR A 1 109 ? -16.558 4.143 19.458 1.00 89.81 109 TYR A N 1
ATOM 830 C CA . TYR A 1 109 ? -15.334 4.833 19.870 1.00 89.81 109 TYR A CA 1
ATOM 831 C C . TYR A 1 109 ? -14.074 4.078 19.451 1.00 89.81 109 TYR A C 1
ATOM 833 O O . TYR A 1 109 ? -13.135 4.714 18.983 1.00 89.81 109 TYR A O 1
ATOM 841 N N . THR A 1 110 ? -14.066 2.745 19.513 1.00 92.25 110 THR A N 1
ATOM 842 C CA . THR A 1 110 ? -12.953 1.925 19.016 1.00 92.25 110 THR A CA 1
ATOM 843 C C . THR A 1 110 ? -12.686 2.179 17.531 1.00 92.25 110 THR A C 1
ATOM 845 O O . THR A 1 110 ? -11.540 2.405 17.148 1.00 92.25 110 THR A O 1
ATOM 848 N N . ILE A 1 111 ? -13.730 2.219 16.691 1.00 89.75 111 ILE A N 1
ATOM 849 C CA . ILE A 1 111 ? -13.586 2.498 15.252 1.00 89.75 111 ILE A CA 1
ATOM 850 C C . ILE A 1 111 ? -13.141 3.946 15.013 1.00 89.75 111 ILE A C 1
ATOM 852 O O . ILE A 1 111 ? -12.217 4.182 14.241 1.00 89.75 111 ILE A O 1
ATOM 856 N N . VAL A 1 112 ? -13.757 4.928 15.676 1.00 90.62 112 VAL A N 1
ATOM 857 C CA . VAL A 1 112 ? -13.400 6.345 15.491 1.00 90.62 112 VAL A CA 1
ATOM 858 C C . VAL A 1 112 ? -11.960 6.619 15.927 1.00 90.62 112 VAL A C 1
ATOM 860 O O . VAL A 1 112 ? -11.222 7.307 15.229 1.00 90.62 112 VAL A O 1
ATOM 863 N N . LEU A 1 113 ? -11.525 6.062 17.054 1.00 92.75 113 LEU A N 1
ATOM 864 C CA . LEU A 1 113 ? -10.159 6.251 17.534 1.00 92.75 113 LEU A CA 1
ATOM 865 C C . LEU A 1 113 ? -9.138 5.502 16.672 1.00 92.75 113 LEU A C 1
ATOM 867 O O . LEU A 1 113 ? -8.024 5.985 16.520 1.00 92.75 113 LEU A O 1
ATOM 871 N N . SER A 1 114 ? -9.512 4.392 16.028 1.00 92.88 114 SER A N 1
ATOM 872 C CA . SER A 1 114 ? -8.620 3.650 15.122 1.00 92.88 114 SER A CA 1
ATOM 873 C C . SER A 1 114 ? -8.199 4.412 13.854 1.00 92.88 114 SER A C 1
ATOM 875 O O . SER A 1 114 ? -7.263 3.991 13.174 1.00 92.88 114 SER A O 1
ATOM 877 N N . PHE A 1 115 ? -8.813 5.565 13.551 1.00 90.44 115 PHE A N 1
ATOM 878 C CA . PHE A 1 115 ? -8.277 6.489 12.541 1.00 90.44 115 PHE A CA 1
ATOM 879 C C . PHE A 1 115 ? -6.891 7.033 12.918 1.00 90.44 115 PHE A C 1
ATOM 881 O O . PHE A 1 115 ? -6.123 7.395 12.032 1.00 90.44 115 PHE A O 1
ATOM 888 N N . PHE A 1 116 ? -6.545 7.027 14.206 1.00 93.00 116 PHE A N 1
ATOM 889 C CA . PHE A 1 116 ? -5.203 7.303 14.703 1.00 93.00 116 PHE A CA 1
ATOM 890 C C . PHE A 1 116 ? -4.560 5.987 15.176 1.00 93.00 116 PHE A C 1
ATOM 892 O O . PHE A 1 116 ? -5.082 5.355 16.103 1.00 93.00 116 PHE A O 1
ATOM 899 N N . PRO A 1 117 ? -3.442 5.547 14.564 1.00 94.19 117 PRO A N 1
ATOM 900 C CA . PRO A 1 117 ? -2.753 4.311 14.935 1.00 94.19 117 PRO A CA 1
ATOM 901 C C . PRO A 1 117 ? -2.561 4.178 16.450 1.00 94.19 117 PRO A C 1
ATOM 903 O O . PRO A 1 117 ? -2.002 5.059 17.098 1.00 94.19 117 PRO A O 1
ATOM 906 N N . GLY A 1 118 ? -3.054 3.074 17.014 1.00 93.88 118 GLY A N 1
ATOM 907 C CA . GLY A 1 118 ? -2.911 2.747 18.432 1.00 93.88 118 GLY A CA 1
ATOM 908 C C . GLY A 1 118 ? -3.992 3.290 19.375 1.00 93.88 118 GLY A C 1
ATOM 909 O O . GLY A 1 118 ? -4.229 2.671 20.411 1.00 93.88 118 GLY A O 1
ATOM 910 N N . LEU A 1 119 ? -4.718 4.369 19.043 1.00 95.75 119 LEU A N 1
ATOM 911 C CA . LEU A 1 119 ? -5.728 4.922 19.967 1.00 95.75 119 LEU A CA 1
ATOM 912 C C . LEU A 1 119 ? -6.939 3.994 20.152 1.00 95.75 119 LEU A C 1
ATOM 914 O O . LEU A 1 119 ? -7.494 3.905 21.246 1.00 95.75 119 LEU A O 1
ATOM 918 N N . GLY A 1 120 ? -7.332 3.267 19.102 1.00 95.12 120 GLY A N 1
ATOM 919 C CA . GLY A 1 120 ? -8.403 2.269 19.190 1.00 95.12 120 GLY A CA 1
ATOM 920 C C . GLY A 1 120 ? -8.075 1.118 20.152 1.00 95.12 120 GLY A C 1
ATOM 921 O O . GLY A 1 120 ? -8.967 0.616 20.829 1.00 95.12 120 GLY A O 1
ATOM 922 N N . HIS A 1 121 ? -6.804 0.721 20.258 1.00 96.44 121 HIS A N 1
ATOM 923 C CA . HIS A 1 121 ? -6.351 -0.316 21.193 1.00 96.44 121 HIS A CA 1
ATOM 924 C C . HIS A 1 121 ? -6.392 0.163 22.638 1.00 96.44 121 HIS A C 1
ATOM 926 O O . HIS A 1 121 ? -6.899 -0.552 23.498 1.00 96.44 121 HIS A O 1
ATOM 932 N N . ILE A 1 122 ? -5.947 1.398 22.884 1.00 96.44 122 ILE A N 1
ATOM 933 C CA . ILE A 1 122 ? -6.019 2.027 24.210 1.00 96.44 122 ILE A CA 1
ATOM 934 C C . ILE A 1 122 ? -7.477 2.090 24.684 1.00 96.44 122 ILE A C 1
ATOM 936 O O . ILE A 1 122 ? -7.759 1.773 25.836 1.00 96.44 122 ILE A O 1
ATOM 940 N N . GLN A 1 123 ? -8.420 2.395 23.784 1.00 94.06 123 GLN A N 1
ATOM 941 C CA . GLN A 1 123 ? -9.856 2.375 24.086 1.00 94.06 123 GLN A CA 1
ATOM 942 C C . GLN A 1 123 ? -10.366 0.994 24.533 1.00 94.06 123 GLN A C 1
ATOM 944 O O . GLN A 1 123 ? -11.295 0.926 25.333 1.00 94.06 123 GLN A O 1
ATOM 949 N N . LEU A 1 124 ? -9.777 -0.100 24.037 1.00 93.88 124 LEU A N 1
ATOM 950 C CA . LEU A 1 124 ? -10.115 -1.467 24.455 1.00 93.88 124 LEU A CA 1
ATOM 951 C C . LEU A 1 124 ? -9.407 -1.906 25.747 1.00 93.88 124 LEU A C 1
ATOM 953 O O . LEU A 1 124 ? -9.671 -3.012 26.219 1.00 93.88 124 LEU A O 1
ATOM 957 N N . GLY A 1 125 ? -8.530 -1.068 26.310 1.00 93.56 125 GLY A N 1
ATOM 958 C CA . GLY A 1 125 ? -7.681 -1.395 27.459 1.00 93.56 125 GLY A CA 1
ATOM 959 C C . GLY A 1 125 ? -6.340 -2.042 27.092 1.00 93.56 125 GLY A C 1
ATOM 960 O O . GLY A 1 125 ? -5.620 -2.464 27.987 1.00 93.56 125 GLY A O 1
ATOM 961 N N . LEU A 1 126 ? -5.995 -2.111 25.802 1.00 96.50 126 LEU A N 1
ATOM 962 C CA . LEU A 1 126 ? -4.733 -2.663 25.296 1.00 96.50 126 LEU A CA 1
ATOM 963 C C . LEU A 1 126 ? -3.684 -1.549 25.154 1.00 96.50 126 LEU A C 1
ATOM 965 O O . LEU A 1 126 ? -3.401 -1.069 24.047 1.00 96.50 126 LEU A O 1
ATOM 969 N N . VAL A 1 127 ? -3.168 -1.073 26.287 1.00 95.75 127 VAL A N 1
ATOM 970 C CA . VAL A 1 127 ? -2.319 0.121 26.362 1.00 95.75 127 VAL A CA 1
ATOM 971 C C . VAL A 1 127 ? -0.963 -0.129 25.710 1.00 95.75 127 VAL A C 1
ATOM 973 O O . VAL A 1 127 ? -0.540 0.667 24.867 1.00 95.75 127 VAL A O 1
ATOM 976 N N . TYR A 1 128 ? -0.299 -1.241 26.028 1.00 95.25 128 TYR A N 1
ATOM 977 C CA . TYR A 1 128 ? 1.017 -1.555 25.464 1.00 95.25 128 TYR A CA 1
ATOM 978 C C . TYR A 1 128 ? 0.944 -1.795 23.956 1.00 95.25 128 TYR A C 1
ATOM 980 O O . TYR A 1 128 ? 1.796 -1.311 23.199 1.00 95.25 128 TYR A O 1
ATOM 988 N N . ARG A 1 129 ? -0.109 -2.476 23.493 1.00 95.62 129 ARG A N 1
ATOM 989 C CA . ARG A 1 129 ? -0.373 -2.690 22.062 1.00 95.62 129 ARG A CA 1
ATOM 990 C C . ARG A 1 129 ? -0.577 -1.365 21.320 1.00 95.62 129 ARG A C 1
ATOM 992 O O . ARG A 1 129 ? 0.034 -1.138 20.274 1.00 95.62 129 ARG A O 1
ATOM 999 N N . GLY A 1 130 ? -1.387 -0.473 21.893 1.00 95.81 130 GLY A N 1
ATOM 1000 C CA . GLY A 1 130 ? -1.691 0.837 21.322 1.00 95.81 130 GLY A CA 1
ATOM 1001 C C . GLY A 1 130 ? -0.491 1.781 21.275 1.00 95.81 130 GLY A C 1
ATOM 1002 O O . GLY A 1 130 ? -0.201 2.350 20.223 1.00 95.81 130 GLY A O 1
ATOM 1003 N N . ILE A 1 131 ? 0.262 1.899 22.373 1.00 95.56 131 ILE A N 1
ATOM 1004 C CA . ILE A 1 131 ? 1.478 2.727 22.431 1.00 95.56 131 ILE A CA 1
ATOM 1005 C C . ILE A 1 131 ? 2.529 2.228 21.436 1.00 95.56 131 ILE A C 1
ATOM 1007 O O . ILE A 1 131 ? 3.180 3.047 20.786 1.00 95.56 131 ILE A O 1
ATOM 1011 N N . THR A 1 132 ? 2.672 0.909 21.273 1.00 95.25 132 THR A N 1
ATOM 1012 C CA . THR A 1 132 ? 3.591 0.328 20.284 1.00 95.25 132 THR A CA 1
ATOM 1013 C C . THR A 1 132 ? 3.252 0.817 18.873 1.00 95.25 132 THR A C 1
ATOM 1015 O O . THR A 1 132 ? 4.115 1.389 18.212 1.00 95.25 132 THR A O 1
ATOM 1018 N N . LEU A 1 133 ? 1.992 0.692 18.428 1.00 95.06 133 LEU A N 1
ATOM 1019 C CA . LEU A 1 133 ? 1.575 1.181 17.101 1.00 95.06 133 LEU A CA 1
ATOM 1020 C C . LEU A 1 133 ? 1.762 2.680 16.933 1.00 95.06 133 LEU A C 1
ATOM 1022 O O . LEU A 1 133 ? 2.249 3.118 15.892 1.00 95.06 133 LEU A O 1
ATOM 1026 N N . LEU A 1 134 ? 1.360 3.454 17.940 1.00 95.81 134 LEU A N 1
ATOM 1027 C CA . LEU A 1 134 ? 1.456 4.907 17.905 1.00 95.81 134 LEU A CA 1
ATOM 1028 C C . LEU A 1 134 ? 2.917 5.348 17.763 1.00 95.81 134 LEU A C 1
ATOM 1030 O O . LEU A 1 134 ? 3.239 6.174 16.910 1.00 95.81 134 LEU A O 1
ATOM 1034 N N . THR A 1 135 ? 3.803 4.753 18.562 1.00 95.50 135 THR A N 1
ATOM 1035 C CA . THR A 1 135 ? 5.234 5.071 18.573 1.00 95.50 135 THR A CA 1
ATOM 1036 C C . THR A 1 135 ? 5.905 4.632 17.278 1.00 95.50 135 THR A C 1
ATOM 1038 O O . THR A 1 135 ? 6.677 5.399 16.709 1.00 95.50 135 THR A O 1
ATOM 1041 N N . THR A 1 136 ? 5.590 3.439 16.761 1.00 93.94 136 THR A N 1
ATOM 1042 C CA . THR A 1 136 ? 6.121 2.977 15.471 1.00 93.94 136 THR A CA 1
ATOM 1043 C C . THR A 1 136 ? 5.654 3.871 14.327 1.00 93.94 136 THR A C 1
ATOM 1045 O O . THR A 1 136 ? 6.471 4.265 13.504 1.00 93.94 136 THR A O 1
ATOM 1048 N N . PHE A 1 137 ? 4.373 4.239 14.280 1.00 96.00 137 PHE A N 1
ATOM 1049 C CA . PHE A 1 137 ? 3.836 5.086 13.217 1.00 96.00 137 PHE A CA 1
ATOM 1050 C C . PHE A 1 137 ? 4.422 6.505 13.253 1.00 96.00 137 PHE A C 1
ATOM 1052 O O . PHE A 1 137 ? 4.969 6.973 12.255 1.00 96.00 137 PHE A O 1
ATOM 1059 N N . LEU A 1 138 ? 4.350 7.190 14.400 1.00 96.25 138 LEU A N 1
ATOM 1060 C CA . LEU A 1 138 ? 4.866 8.556 14.525 1.00 96.25 138 LEU A CA 1
ATOM 1061 C C . LEU A 1 138 ? 6.391 8.594 14.423 1.00 96.25 138 LEU A C 1
ATOM 1063 O O . LEU A 1 138 ? 6.930 9.430 13.703 1.00 96.25 138 LEU A O 1
ATOM 1067 N N . GLY A 1 139 ? 7.083 7.674 15.097 1.00 94.94 139 GLY A N 1
ATOM 1068 C CA . GLY A 1 139 ? 8.541 7.593 15.083 1.00 94.94 139 GLY A CA 1
ATOM 1069 C C . GLY A 1 139 ? 9.093 7.358 13.680 1.00 94.94 139 GLY A C 1
ATOM 1070 O O . GLY A 1 139 ? 10.003 8.067 13.260 1.00 94.94 139 GLY A O 1
ATOM 1071 N N . LEU A 1 140 ? 8.504 6.427 12.919 1.00 95.12 140 LEU A N 1
ATOM 1072 C CA . LEU A 1 140 ? 8.910 6.151 11.540 1.00 95.12 140 LEU A CA 1
ATOM 1073 C C . LEU A 1 140 ? 8.613 7.340 10.615 1.00 95.12 140 LEU A C 1
ATOM 1075 O O . LEU A 1 140 ? 9.462 7.707 9.807 1.00 95.12 140 LEU A O 1
ATOM 1079 N N . GLY A 1 141 ? 7.453 7.987 10.763 1.00 95.62 141 GLY A N 1
ATOM 1080 C CA . GLY A 1 141 ? 7.105 9.166 9.968 1.00 95.62 141 GLY A CA 1
ATOM 1081 C C . GLY A 1 141 ? 8.044 10.347 10.213 1.00 95.62 141 GLY A C 1
ATOM 1082 O O . GLY A 1 141 ? 8.567 10.925 9.262 1.00 95.62 141 GLY A O 1
ATOM 1083 N N . ILE A 1 142 ? 8.312 10.662 11.484 1.00 97.25 142 ILE A N 1
ATOM 1084 C CA . ILE A 1 142 ? 9.251 11.721 11.874 1.00 97.25 142 ILE A CA 1
ATOM 1085 C C . ILE A 1 142 ? 10.656 11.394 11.364 1.00 97.25 142 ILE A C 1
ATOM 1087 O O . ILE A 1 142 ? 11.297 12.262 10.780 1.00 97.25 142 ILE A O 1
ATOM 1091 N N . MET A 1 143 ? 11.118 10.152 11.530 1.00 96.88 143 MET A N 1
ATOM 1092 C CA . MET A 1 143 ? 12.445 9.725 11.080 1.00 96.88 143 MET A CA 1
ATOM 1093 C C . MET A 1 143 ? 12.619 9.885 9.565 1.00 96.88 143 MET A C 1
ATOM 1095 O O . MET A 1 143 ? 13.631 10.417 9.121 1.00 96.88 143 MET A O 1
ATOM 1099 N N . ILE A 1 144 ? 11.633 9.471 8.763 1.00 95.75 144 ILE A N 1
ATOM 1100 C CA . ILE A 1 144 ? 11.708 9.586 7.299 1.00 95.75 144 ILE A CA 1
ATOM 1101 C C . ILE A 1 144 ? 11.752 11.048 6.861 1.00 95.75 144 ILE A C 1
ATOM 1103 O O . ILE A 1 144 ? 12.596 11.412 6.04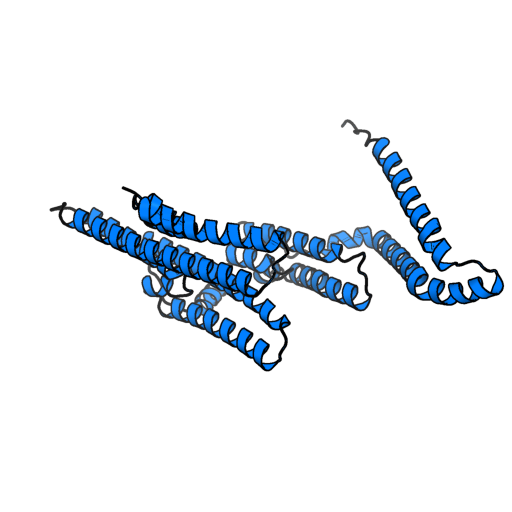5 1.00 95.75 144 ILE A O 1
ATOM 1107 N N . ILE A 1 145 ? 10.872 11.888 7.413 1.00 95.44 145 ILE A N 1
ATOM 1108 C CA . ILE A 1 145 ? 10.847 13.324 7.101 1.00 95.44 145 ILE A CA 1
ATOM 1109 C C . ILE A 1 145 ? 12.169 13.973 7.517 1.00 95.44 145 ILE A C 1
ATOM 1111 O O . ILE A 1 145 ? 12.730 14.764 6.764 1.00 95.44 145 ILE A O 1
ATOM 1115 N N . PHE A 1 146 ? 12.692 13.607 8.688 1.00 95.94 146 PHE A N 1
ATOM 1116 C CA . PHE A 1 146 ? 13.965 14.102 9.194 1.00 95.94 146 PHE A CA 1
ATOM 1117 C C . PHE A 1 146 ? 15.135 13.727 8.277 1.00 95.94 146 PHE A C 1
ATOM 1119 O O . PHE A 1 146 ? 15.924 14.598 7.922 1.00 95.94 146 PHE A O 1
ATOM 1126 N N . ILE A 1 147 ? 15.227 12.466 7.838 1.00 94.88 147 ILE A N 1
ATOM 1127 C CA . ILE A 1 147 ? 16.275 12.013 6.912 1.00 94.88 147 ILE A CA 1
ATOM 1128 C C . ILE A 1 147 ? 16.140 12.710 5.556 1.00 94.88 147 ILE A C 1
ATOM 1130 O O . ILE A 1 147 ? 17.138 13.203 5.034 1.00 94.88 147 ILE A O 1
ATOM 1134 N N . ALA A 1 148 ? 14.928 12.798 4.999 1.00 95.50 148 ALA A N 1
ATOM 1135 C CA . ALA A 1 148 ? 14.682 13.487 3.732 1.00 95.50 148 ALA A CA 1
ATOM 1136 C C . ALA A 1 148 ? 15.120 14.960 3.800 1.00 95.50 148 ALA A C 1
ATOM 1138 O O . ALA A 1 148 ? 15.797 15.454 2.901 1.00 95.50 148 ALA A O 1
ATOM 1139 N N . PHE A 1 149 ? 14.798 15.637 4.907 1.00 95.50 149 PHE A N 1
ATOM 1140 C CA . PHE A 1 149 ? 15.198 17.019 5.153 1.00 95.50 149 PHE A CA 1
ATOM 1141 C C . PHE A 1 149 ? 16.716 17.171 5.318 1.00 95.50 149 PHE A C 1
ATOM 1143 O O . PHE A 1 149 ? 17.312 18.047 4.702 1.00 95.50 149 PHE A O 1
ATOM 1150 N N . LEU A 1 150 ? 17.353 16.308 6.116 1.00 96.44 150 LEU A N 1
ATOM 1151 C CA . LEU A 1 150 ? 18.787 16.381 6.415 1.00 96.44 150 LEU A CA 1
ATOM 1152 C C . LEU A 1 150 ? 19.659 16.080 5.191 1.00 96.44 150 LEU A C 1
ATOM 1154 O O . LEU A 1 150 ? 20.722 16.671 5.021 1.00 96.44 150 LEU A O 1
ATOM 1158 N N . THR A 1 151 ? 19.218 15.150 4.348 1.00 95.25 151 THR A N 1
ATOM 1159 C CA . THR A 1 151 ? 19.947 14.726 3.144 1.00 95.25 151 THR A CA 1
ATOM 1160 C C . THR A 1 151 ? 19.611 15.560 1.911 1.00 95.25 151 THR A C 1
ATOM 1162 O O . THR A 1 151 ? 20.307 15.436 0.907 1.00 95.25 151 THR A O 1
ATOM 1165 N N . TYR A 1 152 ? 18.560 16.389 1.966 1.00 93.62 152 TYR A N 1
ATOM 1166 C CA . TYR A 1 152 ? 17.994 17.102 0.815 1.00 93.62 152 TYR A CA 1
ATOM 1167 C C . TYR A 1 152 ? 17.629 16.176 -0.360 1.00 93.62 152 TYR A C 1
ATOM 1169 O O . TYR A 1 152 ? 17.687 16.584 -1.519 1.00 93.62 152 TYR A O 1
ATOM 1177 N N . THR A 1 153 ? 17.248 14.928 -0.069 1.00 90.88 153 THR A N 1
ATOM 1178 C CA . THR A 1 153 ? 16.866 13.935 -1.085 1.00 90.88 153 THR A CA 1
ATOM 1179 C C . THR A 1 153 ? 15.398 13.550 -0.924 1.00 90.88 153 THR A C 1
ATOM 1181 O O . THR A 1 153 ? 14.958 13.034 0.108 1.00 90.88 153 THR A O 1
ATOM 1184 N N . ASN A 1 154 ? 14.608 13.849 -1.958 1.00 91.75 154 ASN A N 1
ATOM 1185 C CA . ASN A 1 154 ? 13.159 13.635 -1.967 1.00 91.75 154 ASN A CA 1
ATOM 1186 C C . ASN A 1 154 ? 12.798 12.147 -2.082 1.00 91.75 154 ASN A C 1
ATOM 1188 O O . ASN A 1 154 ? 11.685 11.747 -1.748 1.00 91.75 154 ASN A O 1
ATOM 1192 N N . GLU A 1 155 ? 13.739 11.317 -2.525 1.00 89.88 155 GLU A N 1
ATOM 1193 C CA . GLU A 1 155 ? 13.607 9.875 -2.697 1.00 89.88 155 GLU A CA 1
ATOM 1194 C C . GLU A 1 155 ? 13.248 9.180 -1.377 1.00 89.88 155 GLU A C 1
ATOM 1196 O O . GLU A 1 155 ? 12.473 8.224 -1.380 1.00 89.88 155 GLU A O 1
ATOM 1201 N N . PHE A 1 156 ? 13.717 9.692 -0.231 1.00 88.19 156 PHE A N 1
ATOM 1202 C CA . PHE A 1 156 ? 13.348 9.136 1.074 1.00 88.19 156 PHE A CA 1
ATOM 1203 C C . PHE A 1 156 ? 11.859 9.296 1.400 1.00 88.19 156 PHE A C 1
ATOM 1205 O O . PHE A 1 156 ? 11.315 8.488 2.152 1.00 88.19 156 PHE A O 1
ATOM 1212 N N . LEU A 1 157 ? 11.157 10.270 0.809 1.00 92.31 157 LEU A N 1
ATOM 1213 C CA . LEU A 1 157 ? 9.716 10.433 1.024 1.00 92.31 157 LEU A CA 1
ATOM 1214 C C . LEU A 1 157 ? 8.914 9.235 0.501 1.00 92.31 157 LEU A C 1
ATOM 1216 O O . LEU A 1 157 ? 7.808 8.996 0.984 1.00 92.31 157 LEU A O 1
ATOM 1220 N N . LEU A 1 158 ? 9.474 8.430 -0.412 1.00 88.25 158 LEU A N 1
ATOM 1221 C CA . LEU A 1 158 ? 8.854 7.180 -0.861 1.00 88.25 158 LEU A CA 1
ATOM 1222 C C . LEU A 1 158 ? 8.614 6.207 0.303 1.00 88.25 158 LEU A C 1
ATOM 1224 O O . LEU A 1 158 ? 7.626 5.473 0.294 1.00 88.25 158 LEU A O 1
ATOM 1228 N N . PHE A 1 159 ? 9.448 6.238 1.348 1.00 88.94 159 PHE A N 1
ATOM 1229 C CA . PHE A 1 159 ? 9.266 5.389 2.525 1.00 88.94 159 PHE A CA 1
ATOM 1230 C C . PHE A 1 159 ? 8.044 5.781 3.372 1.00 88.94 159 PHE A C 1
ATOM 1232 O O . PHE A 1 159 ? 7.573 4.958 4.159 1.00 88.94 159 PHE A O 1
ATOM 1239 N N . LEU A 1 160 ? 7.458 6.977 3.191 1.00 93.12 160 LEU A N 1
ATOM 1240 C CA . LEU A 1 160 ? 6.182 7.334 3.833 1.00 93.12 160 LEU A CA 1
ATOM 1241 C C . LEU A 1 160 ? 5.045 6.396 3.410 1.00 93.12 160 LEU A C 1
ATOM 1243 O O . LEU A 1 160 ? 4.071 6.256 4.149 1.00 93.12 160 LEU A O 1
ATOM 1247 N N . ALA A 1 161 ? 5.186 5.691 2.281 1.00 88.38 161 ALA A N 1
ATOM 1248 C CA . ALA A 1 161 ? 4.259 4.646 1.856 1.00 88.38 161 ALA A CA 1
ATOM 1249 C C . ALA A 1 161 ? 4.120 3.499 2.878 1.00 88.38 161 ALA A C 1
ATOM 1251 O O . ALA A 1 161 ? 3.121 2.784 2.842 1.00 88.38 161 ALA A O 1
ATOM 1252 N N . ILE A 1 162 ? 5.061 3.344 3.821 1.00 88.44 162 ILE A N 1
ATOM 1253 C CA . ILE A 1 162 ? 4.977 2.379 4.930 1.00 88.44 162 ILE A CA 1
ATOM 1254 C C . ILE A 1 162 ? 3.949 2.818 5.990 1.00 88.44 162 ILE A C 1
ATOM 1256 O O . ILE A 1 162 ? 3.349 1.981 6.659 1.00 88.44 162 ILE A O 1
ATOM 1260 N N . LEU A 1 163 ? 3.680 4.115 6.157 1.00 93.31 163 LEU A N 1
ATOM 1261 C CA . LEU A 1 163 ? 2.752 4.588 7.191 1.00 93.31 163 LEU A CA 1
ATOM 1262 C C . LEU A 1 163 ? 1.303 4.114 6.971 1.00 93.31 163 LEU A C 1
ATOM 1264 O O . LEU A 1 163 ? 0.730 3.549 7.909 1.00 93.31 163 LEU A O 1
ATOM 1268 N N . PRO A 1 164 ? 0.705 4.240 5.765 1.00 90.81 164 PRO A N 1
ATOM 1269 C CA . PRO A 1 164 ? -0.613 3.669 5.486 1.00 90.81 164 PRO A CA 1
ATOM 1270 C C . PRO A 1 164 ? -0.705 2.171 5.792 1.00 90.81 164 PRO A C 1
ATOM 1272 O O . PRO A 1 164 ? -1.743 1.708 6.252 1.00 90.81 164 PRO A O 1
ATOM 1275 N N . VAL A 1 165 ? 0.381 1.418 5.599 1.00 87.25 165 VAL A N 1
ATOM 1276 C CA . VAL A 1 165 ? 0.451 -0.015 5.928 1.00 87.25 165 VAL A CA 1
ATOM 1277 C C . VAL A 1 165 ? 0.233 -0.254 7.410 1.00 87.25 165 VAL A C 1
ATOM 1279 O O . VAL A 1 165 ? -0.625 -1.046 7.798 1.00 87.25 165 VAL A O 1
ATOM 1282 N N . ILE A 1 166 ? 1.017 0.438 8.237 1.00 91.50 166 ILE A N 1
ATOM 1283 C CA . ILE A 1 166 ? 0.958 0.325 9.695 1.00 91.50 166 ILE A CA 1
ATOM 1284 C C . ILE A 1 166 ? -0.433 0.735 10.181 1.00 91.50 166 ILE A C 1
ATOM 1286 O O . ILE A 1 166 ? -1.001 0.078 11.053 1.00 91.50 166 ILE A O 1
ATOM 1290 N N . TRP A 1 167 ? -1.009 1.782 9.584 1.00 93.75 167 TRP A N 1
ATOM 1291 C CA . TRP A 1 167 ? -2.361 2.229 9.900 1.00 93.75 167 TRP A CA 1
ATOM 1292 C C . TRP A 1 167 ? -3.424 1.173 9.567 1.00 93.75 167 TRP A C 1
ATOM 1294 O O . TRP A 1 167 ? -4.222 0.830 10.439 1.00 93.75 167 TRP A O 1
ATOM 1304 N N . VAL A 1 168 ? -3.413 0.603 8.356 1.00 90.56 168 VAL A N 1
ATOM 1305 C CA . VAL A 1 168 ? -4.371 -0.445 7.959 1.00 90.56 168 VAL A CA 1
ATOM 1306 C C . VAL A 1 168 ? -4.210 -1.690 8.831 1.00 90.56 168 VAL A C 1
ATOM 1308 O O . VAL A 1 168 ? -5.212 -2.256 9.271 1.00 90.56 168 VAL A O 1
ATOM 1311 N N . TYR A 1 169 ? -2.973 -2.102 9.125 1.00 91.31 169 TYR A N 1
ATOM 1312 C CA . TYR A 1 169 ? -2.718 -3.190 10.067 1.00 91.31 169 TYR A CA 1
ATOM 1313 C C . TYR A 1 169 ? -3.324 -2.882 11.441 1.00 91.31 169 TYR A C 1
ATOM 1315 O O . TYR A 1 169 ? -4.063 -3.705 11.972 1.00 91.31 169 TYR A O 1
ATOM 1323 N N . GLY A 1 170 ? -3.080 -1.689 11.992 1.00 93.38 170 GLY A N 1
ATOM 1324 C CA . GLY A 1 170 ? -3.638 -1.271 13.278 1.00 93.38 170 GLY A CA 1
ATOM 1325 C C . GLY A 1 170 ? -5.170 -1.260 13.291 1.00 93.38 170 GLY A C 1
ATOM 1326 O O . GLY A 1 170 ? -5.778 -1.718 14.258 1.00 93.38 170 GLY A O 1
ATOM 1327 N N . PHE A 1 171 ? -5.797 -0.802 12.205 1.00 92.12 171 PHE A N 1
ATOM 1328 C CA . PHE A 1 171 ? -7.252 -0.815 12.035 1.00 92.12 171 PHE A CA 1
ATOM 1329 C C . PHE A 1 171 ? -7.818 -2.243 11.989 1.00 92.12 171 PHE A C 1
ATOM 1331 O O . PHE A 1 171 ? -8.811 -2.559 12.648 1.00 92.12 171 PHE A O 1
ATOM 1338 N N . TYR A 1 172 ? -7.179 -3.128 11.224 1.00 91.69 172 TYR A N 1
ATOM 1339 C CA . TYR A 1 172 ? -7.555 -4.538 11.161 1.00 91.69 172 TYR A CA 1
ATOM 1340 C C . TYR A 1 172 ? -7.403 -5.218 12.525 1.00 91.69 172 TYR A C 1
ATOM 1342 O O . TYR A 1 172 ? -8.302 -5.918 12.991 1.00 91.69 172 TYR A O 1
ATOM 1350 N N . ASP A 1 173 ? -6.279 -4.969 13.182 1.00 93.00 173 ASP A N 1
ATOM 1351 C CA . ASP A 1 173 ? -5.919 -5.578 14.448 1.00 93.00 173 ASP A CA 1
ATOM 1352 C C . ASP A 1 173 ? -6.881 -5.188 15.576 1.00 93.00 173 ASP A C 1
ATOM 1354 O O . ASP A 1 173 ? -7.423 -6.057 16.257 1.00 93.00 173 ASP A O 1
ATOM 1358 N N . VAL A 1 174 ? -7.199 -3.898 15.728 1.00 94.88 174 VAL A N 1
ATOM 1359 C CA . VAL A 1 174 ? -8.183 -3.467 16.732 1.00 94.88 174 VAL A CA 1
ATOM 1360 C C . VAL A 1 174 ? -9.574 -4.042 16.447 1.00 94.88 174 VAL A C 1
ATOM 1362 O O . VAL A 1 174 ? -10.292 -4.408 17.378 1.00 94.88 174 VAL A O 1
ATOM 1365 N N . SER A 1 175 ? -9.949 -4.192 15.170 1.00 92.19 175 SER A N 1
ATOM 1366 C CA . SER A 1 175 ? -11.205 -4.846 14.795 1.00 92.19 175 SER A CA 1
ATOM 1367 C C . SER A 1 175 ? -11.222 -6.315 15.228 1.00 92.19 175 SER A C 1
ATOM 1369 O O . SER A 1 175 ? -12.237 -6.785 15.746 1.00 92.19 175 SER A O 1
ATOM 1371 N N . GLN A 1 176 ? -10.100 -7.029 15.096 1.00 91.38 176 GLN A N 1
ATOM 1372 C CA . GLN A 1 176 ? -9.976 -8.390 15.614 1.00 91.38 176 GLN A CA 1
ATOM 1373 C C . GLN A 1 176 ? -10.078 -8.446 17.139 1.00 91.38 176 GLN A C 1
ATOM 1375 O O . GLN A 1 176 ? -10.853 -9.254 17.649 1.00 91.38 176 GLN A O 1
ATOM 1380 N N . GLN A 1 177 ? -9.350 -7.593 17.865 1.00 94.19 177 GLN A N 1
ATOM 1381 C CA . GLN A 1 177 ? -9.398 -7.575 19.333 1.00 94.19 177 GLN A CA 1
ATOM 1382 C C . GLN A 1 177 ? -10.802 -7.239 19.843 1.00 94.19 177 GLN A C 1
ATOM 1384 O O . GLN A 1 177 ? -11.308 -7.885 20.757 1.00 94.19 177 GLN A O 1
ATOM 1389 N N . PHE A 1 178 ? -11.490 -6.298 19.195 1.00 93.25 178 PHE A N 1
ATOM 1390 C CA . PHE A 1 178 ? -12.882 -6.005 19.515 1.00 93.25 178 PHE A CA 1
ATOM 1391 C C . PHE A 1 178 ? -13.791 -7.225 19.292 1.00 93.25 178 PHE A C 1
ATOM 1393 O O . PHE A 1 178 ? -14.601 -7.558 20.153 1.00 93.25 178 PHE A O 1
ATOM 1400 N N . ASN A 1 179 ? -13.626 -7.945 18.178 1.00 92.06 179 ASN A N 1
ATOM 1401 C CA . ASN A 1 179 ? -14.399 -9.161 17.906 1.00 92.06 179 ASN A CA 1
ATOM 1402 C C . ASN A 1 179 ? -14.107 -10.295 18.904 1.00 92.06 179 ASN A C 1
ATOM 1404 O O . ASN A 1 179 ? -15.025 -11.040 19.239 1.00 92.06 179 ASN A O 1
ATOM 1408 N N . LYS A 1 180 ? -12.868 -10.429 19.396 1.00 92.38 180 LYS A N 1
ATOM 1409 C CA . LYS A 1 180 ? -12.525 -11.372 20.477 1.00 92.38 180 LYS A CA 1
ATOM 1410 C C . LYS A 1 180 ? -13.246 -11.010 21.774 1.00 92.38 180 LYS A C 1
ATOM 1412 O O . LYS A 1 180 ? -13.923 -11.851 22.361 1.00 92.38 180 LYS A O 1
ATOM 1417 N N . LYS A 1 181 ? -13.204 -9.730 22.153 1.00 92.25 181 LYS A N 1
ATOM 1418 C CA . LYS A 1 181 ? -13.923 -9.212 23.323 1.00 92.25 181 LYS A CA 1
ATOM 1419 C C . LYS A 1 181 ? -15.430 -9.468 23.234 1.00 92.25 181 LYS A C 1
ATOM 1421 O O . LYS A 1 181 ? -16.033 -9.896 24.211 1.00 92.25 181 LYS A O 1
ATOM 1426 N N . LEU A 1 182 ? -16.031 -9.279 22.054 1.00 89.81 182 LEU A N 1
ATOM 1427 C CA . LEU A 1 182 ? -17.448 -9.585 21.810 1.00 89.81 182 LEU A CA 1
ATOM 1428 C C . LEU A 1 182 ? -17.804 -11.061 22.026 1.00 89.81 182 LEU A C 1
ATOM 1430 O O . LEU A 1 182 ? -18.916 -11.361 22.448 1.00 89.81 182 LEU A O 1
ATOM 1434 N N . LYS A 1 183 ? -16.879 -11.980 21.736 1.00 91.81 183 LYS A N 1
ATOM 1435 C CA . LYS A 1 183 ? -17.054 -13.419 21.982 1.00 91.81 183 LYS A CA 1
ATOM 1436 C C . LYS A 1 183 ? -16.871 -13.804 23.455 1.00 91.81 183 LYS A C 1
ATOM 1438 O O . LYS A 1 183 ? -17.049 -14.970 23.791 1.00 91.81 183 LYS A O 1
ATOM 1443 N N . GLY A 1 184 ? -16.519 -12.852 24.321 1.00 89.31 184 GLY A N 1
ATOM 1444 C CA . GLY A 1 184 ? -16.207 -13.097 25.729 1.00 89.31 184 GLY A CA 1
ATOM 1445 C C . GLY A 1 184 ? -14.785 -13.608 25.969 1.00 89.31 184 GLY A C 1
ATOM 1446 O O . GLY A 1 184 ? -14.485 -14.057 27.072 1.00 89.31 184 GLY A O 1
ATOM 1447 N N . GLU A 1 185 ? -13.904 -13.552 24.966 1.00 91.94 185 GLU A N 1
ATOM 1448 C CA . GLU A 1 185 ? -12.494 -13.909 25.134 1.00 91.94 185 GLU A CA 1
ATOM 1449 C C . GLU A 1 185 ? -11.770 -12.822 25.949 1.00 91.94 185 GLU A C 1
ATOM 1451 O O . GLU A 1 185 ? -11.963 -11.623 25.720 1.00 91.94 185 GLU A O 1
ATOM 1456 N N . ALA A 1 186 ? -10.917 -13.233 26.892 1.00 89.56 186 ALA A N 1
ATOM 1457 C CA . ALA A 1 186 ? -10.072 -12.305 27.635 1.00 89.56 186 ALA A CA 1
ATOM 1458 C C . ALA A 1 186 ? -9.023 -11.680 26.704 1.00 89.56 186 ALA A C 1
ATOM 1460 O O . ALA A 1 186 ? -8.336 -12.381 25.959 1.00 89.56 186 ALA A O 1
ATOM 1461 N N . LEU A 1 187 ? -8.900 -10.354 26.755 1.00 92.31 187 LEU A N 1
ATOM 1462 C CA . LEU A 1 187 ? -7.875 -9.628 26.017 1.00 92.31 187 LEU A CA 1
ATOM 1463 C C . LEU A 1 187 ? -6.577 -9.595 26.827 1.00 92.31 187 LEU A C 1
ATOM 1465 O O . LEU A 1 187 ? -6.577 -9.198 27.990 1.00 92.31 187 LEU A O 1
ATOM 1469 N N . GLU A 1 188 ? -5.479 -9.993 26.196 1.00 91.12 188 GLU A N 1
ATOM 1470 C CA . GLU A 1 188 ? -4.136 -9.966 26.776 1.00 91.12 188 GLU A CA 1
ATOM 1471 C C . GLU A 1 188 ? -3.417 -8.685 26.312 1.00 91.12 188 GLU A C 1
ATOM 1473 O O . GLU A 1 188 ? -3.239 -8.478 25.107 1.00 91.12 188 GLU A O 1
ATOM 1478 N N . ASP A 1 189 ? -3.033 -7.801 27.242 1.00 92.88 189 ASP A N 1
ATOM 1479 C CA . ASP A 1 189 ? -2.318 -6.555 26.914 1.00 92.88 189 ASP A CA 1
ATOM 1480 C C . ASP A 1 189 ? -0.812 -6.792 26.778 1.00 92.88 189 ASP A C 1
ATOM 1482 O O . ASP A 1 189 ? -0.021 -6.522 27.681 1.00 92.88 189 ASP A O 1
ATOM 1486 N N . ILE A 1 190 ? -0.431 -7.321 25.620 1.00 93.06 190 ILE A N 1
ATOM 1487 C CA . ILE A 1 190 ? 0.958 -7.489 25.190 1.00 93.06 190 ILE A CA 1
ATOM 1488 C C . ILE A 1 190 ? 1.254 -6.610 23.977 1.00 93.06 190 ILE A C 1
ATOM 1490 O O . ILE A 1 190 ? 0.363 -6.188 23.231 1.00 93.06 190 ILE A O 1
ATOM 1494 N N . THR A 1 191 ? 2.537 -6.337 23.754 1.00 93.25 191 THR A N 1
ATOM 1495 C CA . THR A 1 191 ? 2.963 -5.616 22.550 1.00 93.25 191 THR A CA 1
ATOM 1496 C C . THR A 1 191 ? 2.693 -6.451 21.296 1.00 93.25 191 THR A C 1
ATOM 1498 O O . THR A 1 191 ? 2.652 -7.680 21.333 1.00 93.25 191 THR A O 1
ATOM 1501 N N . ILE A 1 192 ? 2.563 -5.790 20.144 1.00 89.81 192 ILE A N 1
ATOM 1502 C CA . ILE A 1 192 ? 2.386 -6.488 18.857 1.00 89.81 192 ILE A CA 1
ATOM 1503 C C . ILE A 1 192 ? 3.571 -7.395 18.541 1.00 89.81 192 ILE A C 1
ATOM 1505 O O . ILE A 1 192 ? 3.388 -8.466 17.973 1.00 89.81 192 ILE A O 1
ATOM 1509 N N . PHE A 1 193 ? 4.781 -6.977 18.907 1.00 86.06 193 PHE A N 1
ATOM 1510 C CA . PHE A 1 193 ? 5.982 -7.771 18.682 1.00 86.06 193 PHE A CA 1
ATOM 1511 C C . PHE A 1 193 ? 5.947 -9.078 19.482 1.00 86.06 193 PHE A C 1
ATOM 1513 O O . PHE A 1 193 ? 6.218 -10.129 18.911 1.00 86.06 193 PHE A O 1
ATOM 1520 N N . GLN A 1 194 ? 5.518 -9.029 20.747 1.00 88.38 194 GLN A N 1
ATOM 1521 C CA . GLN A 1 194 ? 5.319 -10.227 21.571 1.00 88.38 194 GLN A CA 1
ATOM 1522 C C . GLN A 1 194 ? 4.197 -11.121 21.029 1.00 88.38 194 GLN A C 1
ATOM 1524 O O . GLN A 1 194 ? 4.360 -12.335 20.972 1.00 88.38 194 GLN A O 1
ATOM 1529 N N . ASP A 1 195 ? 3.078 -10.541 20.581 1.00 87.06 195 ASP A N 1
ATOM 1530 C CA . ASP A 1 195 ? 1.997 -11.305 19.942 1.00 87.06 195 ASP A CA 1
ATOM 1531 C C . ASP A 1 195 ? 2.507 -12.001 18.665 1.00 87.06 195 ASP A C 1
ATOM 1533 O O . ASP A 1 195 ? 2.217 -13.170 18.417 1.00 87.06 195 ASP A O 1
ATOM 1537 N N . PHE A 1 196 ? 3.339 -11.331 17.862 1.00 82.88 196 PHE A N 1
ATOM 1538 C CA . PHE A 1 196 ? 3.981 -11.956 16.704 1.00 82.88 196 PHE A CA 1
ATOM 1539 C C . PHE A 1 196 ? 4.958 -13.066 17.067 1.00 82.88 196 PHE A C 1
ATOM 1541 O O . PHE A 1 196 ? 5.002 -14.070 16.356 1.00 82.88 196 PHE A O 1
ATOM 1548 N N . GLU A 1 197 ? 5.727 -12.902 18.136 1.00 81.69 197 GLU A N 1
ATOM 1549 C CA . GLU A 1 197 ? 6.660 -13.914 18.623 1.00 81.69 197 GLU A CA 1
ATOM 1550 C C . GLU A 1 197 ? 5.913 -15.167 19.095 1.00 81.69 197 GLU A C 1
ATOM 1552 O O . GLU A 1 197 ? 6.174 -16.253 18.583 1.00 81.69 197 GLU A O 1
ATOM 1557 N N . LYS A 1 198 ? 4.869 -14.999 19.916 1.00 83.31 198 LYS A N 1
ATOM 1558 C CA . LYS A 1 198 ? 3.975 -16.080 20.361 1.00 83.31 198 LYS A CA 1
ATOM 1559 C C . LYS A 1 198 ? 3.331 -16.815 19.185 1.00 83.31 198 LYS A C 1
ATOM 1561 O O . LYS A 1 198 ? 3.399 -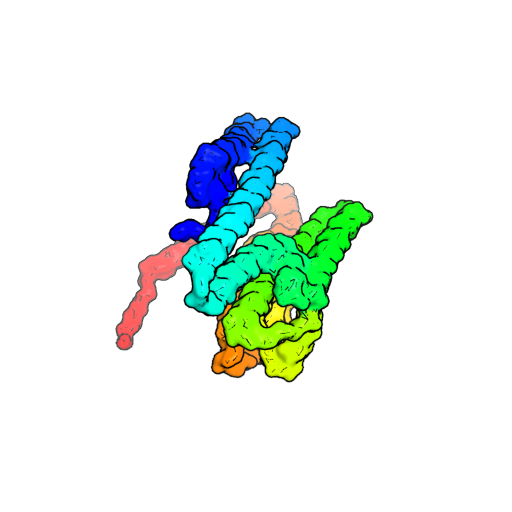18.037 19.086 1.00 83.31 198 LYS A O 1
ATOM 1566 N N . ASN A 1 199 ? 2.761 -16.077 18.229 1.00 78.88 199 ASN A N 1
ATOM 1567 C CA . ASN A 1 199 ? 2.170 -16.683 17.033 1.00 78.88 199 ASN A CA 1
ATOM 1568 C C . ASN A 1 199 ? 3.216 -17.423 16.183 1.00 78.88 199 ASN A C 1
ATOM 1570 O O . ASN A 1 199 ? 2.908 -18.457 15.595 1.00 78.88 199 ASN A O 1
ATOM 1574 N N . ARG A 1 200 ? 4.457 -16.923 16.115 1.00 71.88 200 ARG A N 1
ATOM 1575 C CA . ARG A 1 200 ? 5.551 -17.584 15.393 1.00 71.88 200 ARG A CA 1
ATOM 1576 C C . ARG A 1 200 ? 5.966 -18.891 16.064 1.00 71.88 200 ARG A C 1
ATOM 1578 O O . ARG A 1 200 ? 6.170 -19.859 15.335 1.00 71.88 200 ARG A O 1
ATOM 1585 N N . GLU A 1 201 ? 6.093 -18.918 17.387 1.00 71.69 201 GLU A N 1
ATOM 1586 C CA . GLU A 1 201 ? 6.401 -20.130 18.160 1.00 71.69 201 GLU A CA 1
ATOM 1587 C C . GLU A 1 201 ? 5.302 -21.187 18.017 1.00 71.69 201 GLU A C 1
ATOM 1589 O O . GLU A 1 201 ? 5.589 -22.366 17.829 1.00 71.69 201 GLU A O 1
ATOM 1594 N N . GLU A 1 202 ? 4.040 -20.757 17.985 1.00 75.25 202 GLU A N 1
ATOM 1595 C CA . GLU A 1 202 ? 2.878 -21.622 17.754 1.00 75.25 202 GLU A CA 1
ATOM 1596 C C . GLU A 1 202 ? 2.678 -22.007 16.271 1.00 75.25 202 GLU A C 1
ATOM 1598 O O . GLU A 1 202 ? 1.697 -22.667 15.927 1.00 75.25 202 GLU A O 1
ATOM 1603 N N . GLY A 1 203 ? 3.560 -21.566 15.363 1.00 71.94 203 GLY A N 1
ATOM 1604 C CA . GLY A 1 203 ? 3.463 -21.828 13.921 1.00 71.94 203 GLY A CA 1
ATOM 1605 C C . GLY A 1 203 ? 2.312 -21.103 13.204 1.00 71.94 203 GLY A C 1
ATOM 1606 O O . GLY A 1 203 ? 2.091 -21.311 12.010 1.00 71.94 203 GLY A O 1
ATOM 1607 N N . LYS A 1 204 ? 1.586 -20.214 13.888 1.00 77.06 204 LYS A N 1
ATOM 1608 C CA .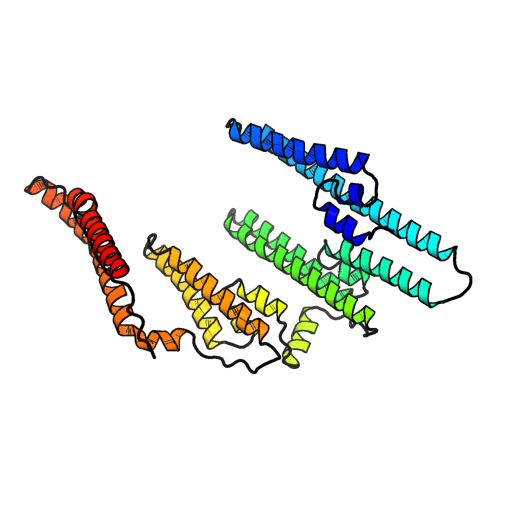 LYS A 1 204 ? 0.450 -19.459 13.348 1.00 77.06 204 LYS A CA 1
ATOM 1609 C C . LYS A 1 204 ? 0.937 -18.296 12.483 1.00 77.06 204 LYS A C 1
ATOM 1611 O O . LYS A 1 204 ? 1.533 -17.331 12.961 1.00 77.06 204 LYS A O 1
ATOM 1616 N N . LYS A 1 205 ? 0.649 -18.355 11.180 1.00 83.25 205 LYS A N 1
ATOM 1617 C CA . LYS A 1 205 ? 0.918 -17.267 10.222 1.00 83.25 205 LYS A CA 1
ATOM 1618 C C . LYS A 1 205 ? -0.373 -16.534 9.869 1.00 83.25 205 LYS A C 1
ATOM 1620 O O . LYS A 1 205 ? -1.411 -17.148 9.642 1.00 83.25 205 LYS A O 1
ATOM 1625 N N . SER A 1 206 ? -0.316 -15.207 9.791 1.00 84.50 206 SER A N 1
ATOM 1626 C CA . SER A 1 206 ? -1.483 -14.387 9.454 1.00 84.50 206 SER A CA 1
ATOM 1627 C C . SER A 1 206 ? -1.661 -14.265 7.942 1.00 84.50 206 SER A C 1
ATOM 1629 O O . SER A 1 206 ? -0.797 -13.719 7.253 1.00 84.50 206 SER A O 1
ATOM 1631 N N . LYS A 1 207 ? -2.827 -14.694 7.434 1.00 88.25 207 LYS A N 1
ATOM 1632 C CA . LYS A 1 207 ? -3.219 -14.534 6.019 1.00 88.25 207 LYS A CA 1
ATOM 1633 C C . LYS A 1 207 ? -3.163 -13.070 5.571 1.00 88.25 207 LYS A C 1
ATOM 1635 O O . LYS A 1 207 ? -2.695 -12.770 4.474 1.00 88.25 207 LYS A O 1
ATOM 1640 N N . PHE A 1 208 ? -3.606 -12.155 6.437 1.00 84.56 208 PHE A N 1
ATOM 1641 C CA . PHE A 1 208 ? -3.617 -10.718 6.159 1.00 84.56 208 PHE A CA 1
ATOM 1642 C C . PHE A 1 208 ? -2.196 -10.158 6.013 1.00 84.56 208 PHE A C 1
ATOM 1644 O O . PHE A 1 208 ? -1.915 -9.438 5.061 1.00 84.56 208 PHE A O 1
ATOM 1651 N N . ILE A 1 209 ? -1.279 -10.542 6.906 1.00 84.81 209 ILE A N 1
ATOM 1652 C CA . ILE A 1 209 ? 0.118 -10.078 6.866 1.00 84.81 209 ILE A CA 1
ATOM 1653 C C . ILE A 1 209 ? 0.842 -10.655 5.657 1.00 84.81 209 ILE A C 1
ATOM 1655 O O . ILE A 1 209 ? 1.535 -9.923 4.961 1.00 84.81 209 ILE A O 1
ATOM 1659 N N . ALA A 1 210 ? 0.637 -11.940 5.363 1.00 90.50 210 ALA A N 1
ATOM 1660 C CA . ALA A 1 210 ? 1.191 -12.573 4.173 1.00 90.50 210 ALA A CA 1
ATOM 1661 C C . ALA A 1 210 ? 0.714 -11.880 2.886 1.00 90.50 210 ALA A C 1
ATOM 1663 O O . ALA A 1 210 ? 1.519 -11.569 2.011 1.00 90.50 210 ALA A O 1
ATOM 1664 N N . THR A 1 211 ? -0.584 -11.575 2.803 1.00 89.44 211 THR A N 1
ATOM 1665 C CA . THR A 1 211 ? -1.189 -10.817 1.697 1.00 89.44 211 THR A CA 1
ATOM 1666 C C . THR A 1 211 ? -0.571 -9.429 1.576 1.00 89.44 211 THR A C 1
ATOM 1668 O O . THR A 1 211 ? -0.160 -9.025 0.492 1.00 89.44 211 THR A O 1
ATOM 1671 N N . PHE A 1 212 ? -0.456 -8.718 2.697 1.00 86.44 212 PHE A N 1
ATOM 1672 C CA . PHE A 1 212 ? 0.108 -7.379 2.726 1.00 86.44 212 PHE A CA 1
ATOM 1673 C C . PHE A 1 212 ? 1.580 -7.375 2.276 1.00 86.44 212 PHE A C 1
ATOM 1675 O O . PHE A 1 212 ? 1.967 -6.622 1.386 1.00 86.44 212 PHE A O 1
ATOM 1682 N N . LEU A 1 213 ? 2.400 -8.266 2.837 1.00 90.06 213 LEU A N 1
ATOM 1683 C CA . LEU A 1 213 ? 3.811 -8.405 2.476 1.00 90.06 213 LEU A CA 1
ATOM 1684 C C . LEU A 1 213 ? 4.007 -8.860 1.025 1.00 90.06 213 LEU A C 1
ATOM 1686 O O . LEU A 1 213 ? 5.031 -8.544 0.432 1.00 90.06 213 LEU A O 1
ATOM 1690 N N . SER A 1 214 ? 3.033 -9.545 0.419 1.00 94.00 214 SER A N 1
ATOM 1691 C CA . SER A 1 214 ? 3.106 -9.966 -0.989 1.00 94.00 214 SER A CA 1
ATOM 1692 C C . SER A 1 214 ? 3.120 -8.794 -1.976 1.00 94.00 214 SER A C 1
ATOM 1694 O O . SER A 1 214 ? 3.499 -8.992 -3.128 1.00 94.00 214 SER A O 1
ATOM 1696 N N . VAL A 1 215 ? 2.754 -7.577 -1.543 1.00 91.38 215 VAL A N 1
ATOM 1697 C CA . VAL A 1 215 ? 2.921 -6.341 -2.332 1.00 91.38 215 VAL A CA 1
ATOM 1698 C C . VAL A 1 215 ? 4.390 -6.109 -2.691 1.00 91.38 215 VAL A C 1
ATOM 1700 O O . VAL A 1 215 ? 4.679 -5.583 -3.762 1.00 91.38 215 VAL A O 1
ATOM 1703 N N . PHE A 1 216 ? 5.329 -6.513 -1.831 1.00 92.50 216 PHE A N 1
ATOM 1704 C CA . PHE A 1 216 ? 6.745 -6.527 -2.175 1.00 92.50 216 PHE A CA 1
ATOM 1705 C C . PHE A 1 216 ? 7.136 -7.926 -2.673 1.00 92.50 216 PHE A C 1
ATOM 1707 O O . PHE A 1 216 ? 6.986 -8.897 -1.920 1.00 92.50 216 PHE A O 1
ATOM 1714 N N . PRO A 1 217 ? 7.651 -8.066 -3.910 1.00 95.31 217 PRO A N 1
ATOM 1715 C CA . PRO A 1 217 ? 7.946 -9.374 -4.477 1.00 95.31 217 PRO A CA 1
ATOM 1716 C C . PRO A 1 217 ? 8.837 -10.240 -3.580 1.00 95.31 217 PRO A C 1
ATOM 1718 O O . PRO A 1 217 ? 9.917 -9.827 -3.165 1.00 95.31 217 PRO A O 1
ATOM 1721 N N . GLY A 1 218 ? 8.357 -11.443 -3.261 1.00 94.50 218 GLY A N 1
ATOM 1722 C CA . GLY A 1 218 ? 9.027 -12.409 -2.390 1.00 94.50 218 GLY A CA 1
ATOM 1723 C C . GLY A 1 218 ? 8.848 -12.219 -0.876 1.00 94.50 218 GLY A C 1
ATOM 1724 O O . GLY A 1 218 ? 9.048 -13.182 -0.136 1.00 94.50 218 GLY A O 1
ATOM 1725 N N . ALA A 1 219 ? 8.427 -11.050 -0.373 1.00 94.06 219 ALA A N 1
ATOM 1726 C CA . ALA A 1 219 ? 8.361 -10.825 1.080 1.00 94.06 219 ALA A CA 1
ATOM 1727 C C . ALA A 1 219 ? 7.230 -11.624 1.750 1.00 94.06 219 ALA A C 1
ATOM 1729 O O . ALA A 1 219 ? 7.425 -12.219 2.812 1.00 94.06 219 ALA A O 1
ATOM 1730 N N . GLY A 1 220 ? 6.058 -11.692 1.106 1.00 93.62 220 GLY A N 1
ATOM 1731 C CA . GLY A 1 220 ? 4.945 -12.532 1.559 1.00 93.62 220 GLY A CA 1
ATOM 1732 C C . GLY A 1 220 ? 5.329 -14.011 1.634 1.00 93.62 220 GLY A C 1
ATOM 1733 O O . GLY A 1 220 ? 5.065 -14.667 2.638 1.00 93.62 220 GLY A O 1
ATOM 1734 N N . HIS A 1 221 ? 6.035 -14.523 0.624 1.00 95.00 221 HIS A N 1
ATOM 1735 C CA . HIS A 1 221 ? 6.551 -15.895 0.594 1.00 95.00 221 HIS A CA 1
ATOM 1736 C C . HIS A 1 221 ? 7.515 -16.181 1.744 1.00 95.00 221 HIS A C 1
ATOM 1738 O O . HIS A 1 221 ? 7.352 -17.186 2.432 1.00 95.00 221 HIS A O 1
ATOM 1744 N N . LEU A 1 222 ? 8.460 -15.274 2.007 1.00 94.50 222 LEU A N 1
ATOM 1745 C CA . LEU A 1 222 ? 9.393 -15.399 3.130 1.00 94.50 222 LEU A CA 1
ATOM 1746 C C . LEU A 1 222 ? 8.672 -15.440 4.480 1.00 94.50 222 LEU A C 1
ATOM 1748 O O . LEU A 1 222 ? 9.012 -16.260 5.332 1.00 94.50 222 LEU A O 1
ATOM 1752 N N . TYR A 1 223 ? 7.642 -14.611 4.666 1.00 90.94 223 TYR A N 1
ATOM 1753 C CA . TYR A 1 223 ? 6.821 -14.634 5.880 1.00 90.94 223 TYR A CA 1
ATOM 1754 C C . TYR A 1 223 ? 6.108 -15.981 6.087 1.00 90.94 223 TYR A C 1
ATOM 1756 O O . TYR A 1 223 ? 5.993 -16.461 7.222 1.00 90.94 223 TYR A O 1
ATOM 1764 N N . LEU A 1 224 ? 5.681 -16.614 4.991 1.00 91.12 224 LEU A N 1
ATOM 1765 C CA . LEU A 1 224 ? 5.075 -17.948 4.976 1.00 91.12 224 LEU A CA 1
ATOM 1766 C C . LEU A 1 224 ? 6.085 -19.095 5.127 1.00 91.12 224 LEU A C 1
ATOM 1768 O O . LEU A 1 224 ? 5.670 -20.245 5.203 1.00 91.12 224 LEU A O 1
ATOM 1772 N N . GLY A 1 225 ? 7.388 -18.806 5.191 1.00 90.88 225 GLY A N 1
ATOM 1773 C CA . GLY A 1 225 ? 8.445 -19.819 5.267 1.00 90.88 225 GLY A CA 1
ATOM 1774 C C . GLY A 1 225 ? 8.885 -20.385 3.913 1.00 90.88 225 GLY A C 1
ATOM 1775 O O . GLY A 1 225 ? 9.721 -21.280 3.884 1.00 90.88 225 GLY A O 1
ATOM 1776 N N . LEU A 1 226 ? 8.377 -19.847 2.798 1.00 93.62 226 LEU A N 1
ATOM 1777 C CA . LEU A 1 226 ? 8.735 -20.243 1.431 1.00 93.62 226 LEU A CA 1
ATOM 1778 C C . LEU A 1 226 ? 10.015 -19.518 0.992 1.00 93.62 226 LEU A C 1
ATOM 1780 O O . LEU A 1 226 ? 9.972 -18.518 0.265 1.00 93.62 226 LEU A O 1
ATOM 1784 N N . GLN A 1 227 ? 11.157 -19.976 1.503 1.00 93.62 227 GLN A N 1
ATOM 1785 C CA . GLN A 1 227 ? 12.452 -19.318 1.346 1.00 93.62 227 GLN A CA 1
ATOM 1786 C C . GLN A 1 227 ? 12.961 -19.342 -0.090 1.00 93.62 227 GLN A C 1
ATOM 1788 O O . GLN A 1 227 ? 13.333 -18.294 -0.622 1.00 93.62 227 GLN A O 1
ATOM 1793 N N . GLN A 1 228 ? 12.959 -20.507 -0.736 1.00 92.75 228 GLN A N 1
ATOM 1794 C CA . GLN A 1 228 ? 13.489 -20.659 -2.089 1.00 92.75 228 GLN A CA 1
ATOM 1795 C C . GLN A 1 228 ? 12.696 -19.804 -3.069 1.00 92.75 228 GLN A C 1
ATOM 1797 O O . GLN A 1 228 ? 13.265 -19.036 -3.848 1.00 92.75 228 GLN A O 1
ATOM 1802 N N . ARG A 1 229 ? 11.368 -19.891 -2.992 1.00 92.38 229 ARG A N 1
ATOM 1803 C CA . ARG A 1 229 ? 10.471 -19.099 -3.829 1.00 92.38 229 ARG A CA 1
ATOM 1804 C C . ARG A 1 229 ? 10.574 -17.604 -3.531 1.00 92.38 229 ARG A C 1
ATOM 1806 O O . ARG A 1 229 ? 10.688 -16.811 -4.465 1.00 92.38 229 ARG A O 1
ATOM 1813 N N . GLY A 1 230 ? 10.568 -17.221 -2.255 1.00 94.88 230 GLY A N 1
ATOM 1814 C CA . GLY A 1 230 ? 10.640 -15.823 -1.838 1.00 94.88 230 GLY A CA 1
ATOM 1815 C C . GLY A 1 230 ? 11.927 -15.136 -2.286 1.00 94.88 230 GLY A C 1
ATOM 1816 O O . GLY A 1 230 ? 11.870 -14.077 -2.910 1.00 94.88 230 GLY A O 1
ATOM 1817 N N . ILE A 1 231 ? 13.083 -15.767 -2.059 1.00 95.12 231 ILE A N 1
ATOM 1818 C CA . ILE A 1 231 ? 14.382 -15.231 -2.489 1.00 95.12 231 ILE A CA 1
ATOM 1819 C C . ILE A 1 231 ? 14.452 -15.138 -4.016 1.00 95.12 231 ILE A C 1
ATOM 1821 O O . ILE A 1 231 ? 14.909 -14.122 -4.528 1.00 95.12 231 ILE A O 1
ATOM 1825 N N . GLN A 1 232 ? 13.969 -16.142 -4.757 1.00 94.38 232 GLN A N 1
ATOM 1826 C CA . GLN A 1 232 ? 13.984 -16.108 -6.225 1.00 94.38 232 GLN A CA 1
ATOM 1827 C C . GLN A 1 232 ? 13.142 -14.966 -6.797 1.00 94.38 232 GLN A C 1
ATOM 1829 O O . GLN A 1 232 ? 13.587 -14.297 -7.726 1.00 94.38 232 GLN A O 1
ATOM 1834 N N . LEU A 1 233 ? 11.949 -14.723 -6.250 1.00 95.06 233 LEU A N 1
ATOM 1835 C CA . LEU A 1 233 ? 11.078 -13.636 -6.702 1.00 95.06 233 LEU A CA 1
ATOM 1836 C C . LEU A 1 233 ? 11.642 -12.263 -6.348 1.00 95.06 233 LEU A C 1
ATOM 1838 O O . LEU A 1 233 ? 11.643 -11.367 -7.191 1.00 95.06 233 LEU A O 1
ATOM 1842 N N . MET A 1 234 ? 12.173 -12.118 -5.134 1.00 95.75 234 MET A N 1
ATOM 1843 C CA . MET A 1 234 ? 12.823 -10.886 -4.696 1.00 95.75 234 MET A CA 1
ATOM 1844 C C . MET A 1 234 ? 14.068 -10.587 -5.538 1.00 95.75 234 MET A C 1
ATOM 1846 O O . MET A 1 234 ? 14.230 -9.469 -6.024 1.00 95.75 234 MET A O 1
ATOM 1850 N N . ALA A 1 235 ? 14.907 -11.599 -5.778 1.00 93.75 235 ALA A N 1
ATOM 1851 C CA . ALA A 1 235 ? 16.073 -11.486 -6.643 1.00 93.75 235 ALA A CA 1
ATOM 1852 C C . ALA A 1 235 ? 15.664 -11.143 -8.078 1.00 93.75 235 ALA A C 1
ATOM 1854 O O . ALA A 1 235 ? 16.202 -10.197 -8.635 1.00 93.75 235 ALA A O 1
ATOM 1855 N N . ALA A 1 236 ? 14.685 -11.838 -8.665 1.00 92.69 236 ALA A N 1
ATOM 1856 C CA . ALA A 1 236 ? 14.212 -11.551 -10.019 1.00 92.69 236 ALA A CA 1
ATOM 1857 C C . ALA A 1 236 ? 13.711 -10.106 -10.157 1.00 92.69 236 ALA A C 1
ATOM 1859 O O . ALA A 1 236 ? 14.062 -9.424 -11.117 1.00 92.69 236 ALA A O 1
ATOM 1860 N N . PHE A 1 237 ? 12.941 -9.617 -9.183 1.00 94.81 237 PHE A N 1
ATOM 1861 C CA . PHE A 1 237 ? 12.429 -8.250 -9.185 1.00 94.81 237 PHE A CA 1
ATOM 1862 C C . PHE A 1 237 ? 13.554 -7.213 -9.062 1.00 94.81 237 PHE A C 1
ATOM 1864 O O . PHE A 1 237 ? 13.717 -6.384 -9.956 1.00 94.81 237 PHE A O 1
ATOM 1871 N N . LEU A 1 238 ? 14.374 -7.288 -8.010 1.00 92.94 238 LEU A N 1
ATOM 1872 C CA . LEU A 1 238 ? 15.443 -6.314 -7.761 1.00 92.94 238 LEU A CA 1
ATOM 1873 C C . LEU A 1 238 ? 16.527 -6.354 -8.843 1.00 92.94 238 LEU A C 1
ATOM 1875 O O . LEU A 1 238 ? 16.971 -5.310 -9.319 1.00 92.94 238 LEU A O 1
ATOM 1879 N N . PHE A 1 239 ? 16.917 -7.552 -9.276 1.00 90.75 239 PHE A N 1
ATOM 1880 C CA . PHE A 1 239 ? 17.907 -7.726 -10.332 1.00 90.75 239 PHE A CA 1
ATOM 1881 C C . PHE A 1 239 ? 17.385 -7.231 -11.680 1.00 90.75 239 PHE A C 1
ATOM 1883 O O . PHE A 1 239 ? 18.150 -6.633 -12.432 1.00 90.75 239 PHE A O 1
ATOM 1890 N N . SER A 1 240 ? 16.090 -7.407 -11.978 1.00 90.00 240 SER A N 1
ATOM 1891 C CA . SER A 1 240 ? 15.504 -6.826 -13.190 1.00 90.00 240 SER A CA 1
ATOM 1892 C C . SER A 1 240 ? 15.598 -5.302 -13.177 1.00 90.00 240 SER A C 1
ATOM 1894 O O . SER A 1 240 ? 16.067 -4.732 -14.152 1.00 90.00 240 SER A O 1
ATOM 1896 N N . ILE A 1 241 ? 15.261 -4.638 -12.067 1.00 89.88 241 ILE A N 1
ATOM 1897 C CA . ILE A 1 241 ? 15.382 -3.178 -11.946 1.00 89.88 241 ILE A CA 1
ATOM 1898 C C . ILE A 1 241 ? 16.835 -2.744 -12.167 1.00 89.88 241 ILE A C 1
ATOM 1900 O O . ILE A 1 241 ? 17.090 -1.865 -12.987 1.00 89.88 241 ILE A O 1
ATOM 1904 N N . PHE A 1 242 ? 17.779 -3.394 -11.481 1.00 87.75 242 PHE A N 1
ATOM 1905 C CA . PHE A 1 242 ? 19.204 -3.094 -11.595 1.00 87.75 242 PHE A CA 1
ATOM 1906 C C . PHE A 1 242 ? 19.711 -3.242 -13.036 1.00 87.75 242 PHE A C 1
ATOM 1908 O O . PHE A 1 242 ? 20.234 -2.291 -13.608 1.00 87.75 242 PHE A O 1
ATOM 1915 N N . ILE A 1 243 ? 19.503 -4.406 -13.660 1.00 84.25 243 ILE A N 1
ATOM 1916 C CA . ILE A 1 243 ? 19.975 -4.676 -15.024 1.00 84.25 243 ILE A CA 1
ATOM 1917 C C . ILE A 1 243 ? 19.315 -3.746 -16.039 1.00 84.25 243 ILE A C 1
ATOM 1919 O O . ILE A 1 243 ? 19.992 -3.242 -16.933 1.00 84.25 243 ILE A O 1
ATOM 1923 N N . LEU A 1 244 ? 18.009 -3.503 -15.915 1.00 88.25 244 LEU A N 1
ATOM 1924 C CA . LEU A 1 244 ? 17.295 -2.631 -16.842 1.00 88.25 244 LEU A CA 1
ATOM 1925 C C . LEU A 1 244 ? 17.785 -1.184 -16.753 1.00 88.25 244 LEU A C 1
ATOM 1927 O O . LEU A 1 244 ? 17.881 -0.519 -17.786 1.00 88.25 244 LEU A O 1
ATOM 1931 N N . ASN A 1 245 ? 18.127 -0.723 -15.548 1.00 85.62 245 ASN A N 1
ATOM 1932 C CA . ASN A 1 245 ? 18.704 0.595 -15.325 1.00 85.62 245 ASN A CA 1
ATOM 1933 C C . ASN A 1 245 ? 20.127 0.698 -15.896 1.00 85.62 245 ASN A C 1
ATOM 1935 O O . ASN A 1 245 ? 20.378 1.533 -16.765 1.00 85.62 245 ASN A O 1
ATOM 1939 N N . GLU A 1 246 ? 21.038 -0.185 -15.475 1.00 82.44 246 GLU A N 1
ATOM 1940 C CA . GLU A 1 246 ? 22.460 -0.117 -15.847 1.00 82.44 246 GLU A CA 1
ATOM 1941 C C . GLU A 1 246 ? 22.689 -0.329 -17.346 1.00 82.44 246 GLU A C 1
ATOM 1943 O O . GLU A 1 246 ? 23.463 0.385 -17.985 1.00 82.44 246 GLU A O 1
ATOM 1948 N N . LEU A 1 247 ? 21.972 -1.281 -17.946 1.00 79.12 247 LEU A N 1
ATOM 1949 C CA . LEU A 1 247 ? 22.068 -1.556 -19.379 1.00 79.12 247 LEU A CA 1
ATOM 1950 C C . LEU A 1 247 ? 21.180 -0.623 -20.224 1.00 79.12 247 LEU A C 1
ATOM 1952 O O . LEU A 1 247 ? 21.140 -0.764 -21.448 1.00 79.12 247 LEU A O 1
ATOM 1956 N N . ARG A 1 248 ? 20.472 0.333 -19.597 1.00 80.56 248 ARG A N 1
ATOM 1957 C CA . ARG A 1 248 ? 19.548 1.282 -20.247 1.00 80.56 248 ARG A CA 1
ATOM 1958 C C . ARG A 1 248 ? 18.540 0.580 -21.163 1.00 80.56 248 ARG A C 1
ATOM 1960 O O . ARG A 1 248 ? 18.255 1.004 -22.286 1.00 80.56 248 ARG A O 1
ATOM 1967 N N . LEU A 1 249 ? 17.981 -0.523 -20.674 1.00 78.44 249 LEU A N 1
ATOM 1968 C CA . LEU A 1 249 ? 17.060 -1.391 -21.403 1.00 78.44 249 LEU A CA 1
ATOM 1969 C C . LEU A 1 249 ? 15.615 -0.880 -21.323 1.00 78.44 249 LEU A C 1
ATOM 1971 O O . LEU A 1 249 ? 14.713 -1.606 -20.907 1.00 78.44 249 LEU A O 1
ATOM 1975 N N . GLY A 1 250 ? 15.377 0.368 -21.740 1.00 77.88 250 GLY A N 1
ATOM 1976 C CA . GLY A 1 250 ? 14.058 1.012 -21.643 1.00 77.88 250 GLY A CA 1
ATOM 1977 C C . GLY A 1 250 ? 12.923 0.204 -22.290 1.00 77.88 250 GLY A C 1
ATOM 1978 O O . GLY A 1 250 ? 11.817 0.143 -21.756 1.00 77.88 250 GLY A O 1
ATOM 1979 N N . LEU A 1 251 ? 13.217 -0.503 -23.388 1.00 77.12 251 LEU A N 1
ATOM 1980 C CA . LEU A 1 251 ? 12.270 -1.390 -24.075 1.00 77.12 251 LEU A CA 1
ATOM 1981 C C . LEU A 1 251 ? 11.741 -2.526 -23.189 1.00 77.12 251 LEU A C 1
ATOM 1983 O O . LEU A 1 251 ? 10.641 -3.003 -23.434 1.00 77.12 251 LEU A O 1
ATOM 1987 N N . PHE A 1 252 ? 12.488 -2.951 -22.169 1.00 82.00 252 PHE A N 1
ATOM 1988 C CA . PHE A 1 252 ? 12.147 -4.076 -21.297 1.00 82.00 252 PHE A CA 1
ATOM 1989 C C . PHE A 1 252 ? 11.598 -3.645 -19.931 1.00 82.00 252 PHE A C 1
ATOM 1991 O O . PHE A 1 252 ? 11.402 -4.488 -19.057 1.00 82.00 252 PHE A O 1
ATOM 1998 N N . LEU A 1 253 ? 11.275 -2.360 -19.739 1.00 85.75 253 LEU A N 1
ATOM 1999 C CA . LEU A 1 253 ? 10.666 -1.874 -18.492 1.00 85.75 253 LEU A CA 1
ATOM 2000 C C . LEU A 1 253 ? 9.358 -2.597 -18.138 1.00 85.75 253 LEU A C 1
ATOM 2002 O O . LEU A 1 253 ? 9.030 -2.714 -16.962 1.00 85.75 253 LEU A O 1
ATOM 2006 N N . PHE A 1 254 ? 8.648 -3.151 -19.128 1.00 86.31 254 PHE A N 1
ATOM 2007 C CA . PHE A 1 254 ? 7.444 -3.959 -18.913 1.00 86.31 254 PHE A CA 1
ATOM 2008 C C . PHE A 1 254 ? 7.703 -5.275 -18.149 1.00 86.31 254 PHE A C 1
ATOM 2010 O O . PHE A 1 254 ? 6.761 -5.867 -17.627 1.00 86.31 254 PHE A O 1
ATOM 2017 N N . VAL A 1 255 ? 8.952 -5.743 -18.045 1.00 87.88 255 VAL A N 1
ATOM 2018 C CA . VAL A 1 255 ? 9.306 -6.959 -17.291 1.00 87.88 255 VAL A CA 1
ATOM 2019 C C . VAL A 1 255 ? 9.088 -6.763 -15.787 1.00 87.88 255 VAL A C 1
ATOM 2021 O O . VAL A 1 255 ? 8.609 -7.679 -15.118 1.00 87.88 255 VAL A O 1
ATOM 2024 N N . ILE A 1 256 ? 9.364 -5.563 -15.266 1.00 91.25 256 ILE A N 1
ATOM 2025 C CA . ILE A 1 256 ? 9.201 -5.224 -13.844 1.00 91.25 256 ILE A CA 1
ATOM 2026 C C . ILE A 1 256 ? 7.752 -5.457 -13.376 1.00 91.25 256 ILE A C 1
ATOM 2028 O O . ILE A 1 256 ? 7.561 -6.249 -12.448 1.00 91.25 256 ILE A O 1
ATOM 2032 N N . PRO A 1 257 ? 6.713 -4.849 -13.995 1.00 90.94 257 PRO A N 1
ATOM 2033 C CA . PRO A 1 257 ? 5.337 -5.089 -13.580 1.00 90.94 257 PRO A CA 1
ATOM 2034 C C . PRO A 1 257 ? 4.904 -6.544 -13.789 1.00 90.94 257 PRO A C 1
ATOM 2036 O O . PRO A 1 257 ? 4.150 -7.050 -12.967 1.00 90.94 257 PRO A O 1
ATOM 2039 N N . ILE A 1 258 ? 5.395 -7.260 -14.811 1.00 90.88 258 ILE A N 1
ATOM 2040 C CA . ILE A 1 258 ? 5.070 -8.688 -14.999 1.00 90.88 258 ILE A CA 1
ATOM 2041 C C . ILE A 1 258 ? 5.563 -9.531 -13.817 1.00 90.88 258 ILE A C 1
ATOM 2043 O O . ILE A 1 258 ? 4.785 -10.304 -13.253 1.00 90.88 258 ILE A O 1
ATOM 2047 N N . ILE A 1 259 ? 6.832 -9.373 -13.424 1.00 92.06 259 ILE A N 1
ATOM 2048 C CA . ILE A 1 259 ? 7.406 -10.085 -12.270 1.00 92.06 259 ILE A CA 1
ATOM 2049 C C . ILE A 1 259 ? 6.652 -9.703 -10.995 1.00 92.06 259 ILE A C 1
ATOM 2051 O O . ILE A 1 259 ? 6.321 -10.575 -10.189 1.00 92.06 259 ILE A O 1
ATOM 2055 N N . TRP A 1 260 ? 6.345 -8.414 -10.834 1.00 95.81 260 TRP A N 1
ATOM 2056 C CA . TRP A 1 260 ? 5.605 -7.910 -9.685 1.00 95.81 260 TRP A CA 1
ATOM 2057 C C . TRP A 1 260 ? 4.212 -8.539 -9.578 1.00 95.81 260 TRP A C 1
ATOM 2059 O O . TRP A 1 260 ? 3.901 -9.132 -8.549 1.00 95.81 260 TRP A O 1
ATOM 2069 N N . PHE A 1 261 ? 3.401 -8.490 -10.643 1.00 94.19 261 PHE A N 1
ATOM 2070 C CA . PHE A 1 261 ? 2.055 -9.071 -10.654 1.00 94.19 261 PHE A CA 1
ATOM 2071 C C . PHE A 1 261 ? 2.095 -10.577 -10.418 1.00 94.19 261 PHE A C 1
ATOM 2073 O O . PHE A 1 261 ? 1.318 -11.083 -9.610 1.00 94.19 261 PHE A O 1
ATOM 2080 N N . TYR A 1 262 ? 3.014 -11.290 -11.079 1.00 94.25 262 TYR A N 1
ATOM 2081 C CA . TYR A 1 262 ? 3.197 -12.720 -10.846 1.00 94.25 262 TYR A CA 1
ATOM 2082 C C . TYR A 1 262 ? 3.477 -12.999 -9.365 1.00 94.25 262 TYR A C 1
ATOM 2084 O O . TYR A 1 262 ? 2.769 -13.791 -8.746 1.00 94.25 262 TYR A O 1
ATOM 2092 N N . SER A 1 263 ? 4.461 -12.311 -8.776 1.00 95.31 263 SER A N 1
ATOM 2093 C CA . SER A 1 263 ? 4.800 -12.483 -7.363 1.00 95.31 263 SER A CA 1
ATOM 2094 C C . SER A 1 263 ? 3.637 -12.118 -6.440 1.00 95.31 263 SER A C 1
ATOM 2096 O O . SER A 1 263 ? 3.414 -12.810 -5.450 1.00 95.31 263 SER A O 1
ATOM 2098 N N . PHE A 1 264 ? 2.907 -11.046 -6.740 1.00 94.94 264 PHE A N 1
ATOM 2099 C CA . PHE A 1 264 ? 1.790 -10.575 -5.930 1.00 94.94 264 PHE A CA 1
ATOM 2100 C C . PHE A 1 264 ? 0.647 -11.596 -5.909 1.00 94.94 264 PHE A C 1
ATOM 2102 O O . PHE A 1 264 ? 0.210 -12.018 -4.838 1.00 94.94 264 PHE A O 1
ATOM 2109 N N . PHE A 1 265 ? 0.200 -12.056 -7.082 1.00 94.44 265 PHE A N 1
ATOM 2110 C CA . PHE A 1 265 ? -0.870 -13.051 -7.183 1.00 94.44 265 PHE A CA 1
ATOM 2111 C C . PHE A 1 265 ? -0.459 -14.418 -6.643 1.00 94.44 265 PHE A C 1
ATOM 2113 O O . PHE A 1 265 ? -1.283 -15.115 -6.053 1.00 94.44 265 PHE A O 1
ATOM 2120 N N . ASP A 1 266 ? 0.797 -14.816 -6.830 1.00 94.12 266 ASP A N 1
ATOM 2121 C CA . 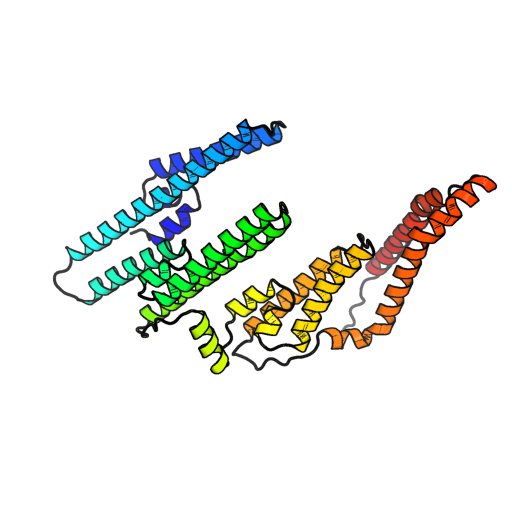ASP A 1 266 ? 1.312 -16.051 -6.248 1.00 94.12 266 ASP A CA 1
ATOM 2122 C C . ASP A 1 266 ? 1.347 -15.968 -4.713 1.00 94.12 266 ASP A C 1
ATOM 2124 O O . ASP A 1 266 ? 0.903 -16.889 -4.029 1.00 94.12 266 ASP A O 1
ATOM 2128 N N . GLY A 1 267 ? 1.781 -14.832 -4.163 1.00 94.12 267 GLY A N 1
ATOM 2129 C CA . GLY A 1 267 ? 1.760 -14.569 -2.725 1.00 94.12 267 GLY A CA 1
ATOM 2130 C C . GLY A 1 267 ? 0.346 -14.586 -2.136 1.00 94.12 267 GLY A C 1
ATOM 2131 O O . GLY A 1 267 ? 0.119 -15.240 -1.120 1.00 94.12 267 GLY A O 1
ATOM 2132 N N . LEU A 1 268 ? -0.632 -13.969 -2.814 1.00 92.56 268 LEU A N 1
ATOM 2133 C CA . LEU A 1 268 ? -2.053 -14.021 -2.438 1.00 92.56 268 LEU A CA 1
ATOM 2134 C C . LEU A 1 268 ? -2.595 -15.457 -2.381 1.00 92.56 268 LEU A C 1
ATOM 2136 O O . LEU A 1 268 ? -3.260 -15.830 -1.415 1.00 92.56 268 LEU A O 1
ATOM 2140 N N . GLN A 1 269 ? -2.287 -16.273 -3.393 1.00 92.38 269 GLN A N 1
ATOM 2141 C CA . GLN A 1 269 ? -2.709 -17.677 -3.446 1.00 92.38 269 GLN A CA 1
ATOM 2142 C C . GLN A 1 269 ? -2.071 -18.517 -2.335 1.00 92.38 269 GLN A C 1
ATOM 2144 O O . GLN A 1 269 ? -2.720 -19.384 -1.751 1.00 92.38 269 GLN A O 1
ATOM 2149 N N . LYS A 1 270 ? -0.794 -18.279 -2.017 1.00 92.81 270 LYS A N 1
ATOM 2150 C CA . LYS A 1 270 ? -0.127 -18.972 -0.907 1.00 92.81 270 LYS A CA 1
ATOM 2151 C C . LYS A 1 270 ? -0.676 -18.512 0.441 1.00 92.81 270 LYS A C 1
ATOM 2153 O O . LYS A 1 270 ? -0.905 -19.346 1.309 1.00 92.81 270 LYS A O 1
ATOM 2158 N N . ALA A 1 271 ? -0.963 -17.220 0.593 1.00 91.75 271 ALA A N 1
ATOM 2159 C CA . ALA A 1 271 ? -1.565 -16.657 1.796 1.00 91.75 271 ALA A CA 1
ATOM 2160 C C . ALA A 1 271 ? -2.971 -17.215 2.073 1.00 91.75 271 ALA A C 1
ATOM 2162 O O . ALA A 1 271 ? -3.314 -17.431 3.235 1.00 91.75 271 ALA A O 1
ATOM 2163 N N . SER A 1 272 ? -3.783 -17.483 1.041 1.00 89.50 272 SER A N 1
ATOM 2164 C CA . SER A 1 272 ? -5.129 -18.041 1.239 1.00 89.50 272 SER A CA 1
ATOM 2165 C C . SER A 1 272 ? -5.105 -19.473 1.780 1.00 89.50 272 SER A C 1
ATOM 2167 O O . SER A 1 272 ? -5.967 -19.809 2.586 1.00 89.50 272 SER A O 1
ATOM 2169 N N . LYS A 1 273 ? -4.091 -20.266 1.409 1.00 88.31 273 LYS A N 1
ATOM 2170 C CA . LYS A 1 273 ? -3.904 -21.677 1.804 1.00 88.31 273 LYS A CA 1
ATOM 2171 C C . LYS A 1 273 ? -3.309 -21.885 3.202 1.00 88.31 273 LYS A C 1
ATOM 2173 O O . LYS A 1 273 ? -3.263 -23.008 3.698 1.00 88.31 273 LYS A O 1
ATOM 2178 N N . VAL A 1 274 ? -2.847 -20.819 3.853 1.00 84.75 274 VAL A N 1
ATOM 2179 C CA . VAL A 1 274 ? -2.254 -20.892 5.197 1.00 84.75 274 VAL A CA 1
ATOM 2180 C C . VAL A 1 274 ? -3.248 -21.479 6.196 1.00 84.75 274 VAL A C 1
ATOM 2182 O O . VAL A 1 274 ? -4.344 -20.948 6.368 1.00 84.75 274 VAL A O 1
ATOM 2185 N N . GLY A 1 275 ? -2.843 -22.543 6.890 1.00 79.81 275 GLY A N 1
ATOM 2186 C CA . GLY A 1 275 ? -3.677 -23.225 7.885 1.00 79.81 275 GLY A CA 1
ATOM 2187 C C . GLY A 1 275 ? -4.741 -24.159 7.297 1.00 79.81 275 GLY A C 1
ATOM 2188 O O . GLY A 1 275 ? -5.492 -24.747 8.066 1.00 79.81 275 GLY A O 1
ATOM 2189 N N . GLU A 1 276 ? -4.805 -24.300 5.970 1.00 82.06 276 GLU A N 1
ATOM 2190 C CA . GLU A 1 276 ? -5.655 -25.278 5.273 1.00 82.06 276 GLU A CA 1
ATOM 2191 C C . GLU A 1 276 ? -4.817 -26.426 4.698 1.00 82.06 276 GLU A C 1
ATOM 2193 O O . GLU A 1 276 ? -5.214 -27.584 4.785 1.00 82.06 276 GLU A O 1
ATOM 2198 N N . GLU A 1 277 ? -3.638 -26.111 4.157 1.00 83.00 277 GLU A N 1
ATOM 2199 C CA . GLU A 1 277 ? -2.712 -27.068 3.546 1.00 83.00 277 GLU A CA 1
ATOM 2200 C C . GLU A 1 277 ? -1.270 -26.768 3.986 1.00 83.00 277 GLU A C 1
ATOM 2202 O O . GLU A 1 277 ? -0.912 -25.610 4.238 1.00 83.00 277 GLU A O 1
ATOM 2207 N N . GLU A 1 278 ? -0.417 -27.795 4.042 1.00 82.50 278 GLU A N 1
ATOM 2208 C CA . GLU A 1 278 ? 1.029 -27.586 4.154 1.00 82.50 278 GLU A CA 1
ATOM 2209 C C . GLU A 1 278 ? 1.561 -26.965 2.857 1.00 82.50 278 GLU A C 1
ATOM 2211 O O . GLU A 1 278 ? 1.264 -27.410 1.747 1.00 82.50 278 GLU A O 1
ATOM 2216 N N . LEU A 1 279 ? 2.334 -25.886 2.989 1.00 86.19 279 LEU A N 1
ATOM 2217 C CA . LEU A 1 279 ? 2.882 -25.177 1.842 1.00 86.19 279 LEU A CA 1
ATOM 2218 C C . LEU A 1 279 ? 4.255 -25.745 1.485 1.00 86.19 279 LEU A C 1
ATOM 2220 O O . LEU A 1 279 ? 5.227 -25.533 2.205 1.00 86.19 279 LEU A O 1
ATOM 2224 N N . GLU A 1 280 ? 4.352 -26.397 0.332 1.00 85.25 280 GLU A N 1
ATOM 2225 C CA . GLU A 1 280 ? 5.640 -26.842 -0.202 1.00 85.25 280 GLU A CA 1
ATOM 2226 C C . GLU A 1 280 ? 6.436 -25.671 -0.805 1.00 85.25 280 GLU A C 1
ATOM 2228 O O . GLU A 1 280 ? 5.936 -24.914 -1.654 1.00 85.25 280 GLU A O 1
ATOM 2233 N N . ASP A 1 281 ? 7.701 -25.544 -0.393 1.00 87.81 281 ASP A N 1
ATOM 2234 C CA . ASP A 1 281 ? 8.646 -24.555 -0.919 1.00 87.81 281 ASP A CA 1
ATOM 2235 C C . ASP A 1 281 ? 9.298 -25.055 -2.212 1.00 87.81 281 ASP A C 1
ATOM 2237 O O . ASP A 1 281 ? 10.422 -25.553 -2.235 1.00 87.81 281 ASP A O 1
ATOM 2241 N N . VAL A 1 282 ? 8.543 -24.942 -3.306 1.00 87.00 282 VAL A N 1
ATOM 2242 C CA . VAL A 1 282 ? 9.012 -25.292 -4.650 1.00 87.00 282 VAL A CA 1
ATOM 2243 C C . VAL A 1 282 ? 9.560 -24.044 -5.357 1.00 87.00 282 VAL A C 1
ATOM 2245 O O . VAL A 1 282 ? 8.844 -23.030 -5.460 1.00 87.00 282 VAL A O 1
ATOM 2248 N N . PRO A 1 283 ? 10.786 -24.104 -5.916 1.00 85.56 283 PRO A N 1
ATOM 2249 C CA . PRO A 1 283 ? 11.387 -22.977 -6.613 1.00 85.56 283 PRO A CA 1
ATOM 2250 C C . PRO A 1 283 ? 10.555 -22.573 -7.836 1.00 85.56 283 PRO A C 1
ATOM 2252 O O . PRO A 1 283 ? 10.046 -23.409 -8.582 1.00 85.56 283 PRO A O 1
ATOM 2255 N N . VAL A 1 284 ? 10.440 -21.266 -8.072 1.00 83.25 284 VAL A N 1
ATOM 2256 C CA . VAL A 1 284 ? 9.700 -20.699 -9.216 1.00 83.25 284 VAL A CA 1
ATOM 2257 C C . VAL A 1 284 ? 10.367 -21.084 -10.534 1.00 83.25 284 VAL A C 1
ATOM 2259 O O . VAL A 1 284 ? 9.699 -21.383 -11.521 1.00 83.25 284 VAL A O 1
ATOM 2262 N N . ILE A 1 285 ? 11.700 -21.122 -10.532 1.00 73.44 285 ILE A N 1
ATOM 2263 C CA . ILE A 1 285 ? 12.523 -21.323 -11.729 1.00 73.44 285 ILE A CA 1
ATOM 2264 C C . ILE A 1 285 ? 12.530 -22.791 -12.194 1.00 73.44 285 ILE A C 1
ATOM 2266 O O . ILE A 1 285 ? 12.955 -23.060 -13.315 1.00 73.44 285 ILE A O 1
ATOM 2270 N N . ALA A 1 286 ? 11.995 -23.744 -11.417 1.00 67.31 286 ALA A N 1
ATOM 2271 C CA . ALA A 1 286 ? 11.948 -25.159 -11.813 1.00 67.31 286 ALA A CA 1
ATOM 2272 C C . ALA A 1 286 ? 11.336 -25.370 -13.212 1.00 67.31 286 ALA A C 1
ATOM 2274 O O . ALA A 1 286 ? 11.817 -26.191 -13.989 1.00 67.31 286 ALA A O 1
ATOM 2275 N N . TYR A 1 287 ? 10.331 -24.566 -13.575 1.00 60.28 287 TYR A N 1
ATOM 2276 C CA . TYR A 1 287 ? 9.680 -24.625 -14.885 1.00 60.28 287 TYR A CA 1
ATOM 2277 C C . TYR A 1 287 ? 10.476 -23.952 -16.017 1.00 60.28 287 TYR A C 1
ATOM 2279 O O . TYR A 1 287 ? 10.306 -24.328 -17.177 1.00 60.28 287 TYR A O 1
ATOM 2287 N N . LEU A 1 288 ? 11.364 -22.991 -15.717 1.00 62.72 288 LEU A N 1
ATOM 2288 C CA . LEU A 1 288 ? 12.204 -22.319 -16.723 1.00 62.72 288 LEU A CA 1
ATOM 2289 C C . LEU A 1 288 ? 13.324 -23.216 -17.256 1.00 62.72 288 LEU A C 1
ATOM 2291 O O . LEU A 1 288 ? 13.780 -23.001 -18.379 1.00 62.72 288 LEU A O 1
ATOM 2295 N N . ILE A 1 289 ? 13.745 -24.225 -16.489 1.00 64.12 289 ILE A N 1
ATOM 2296 C CA . ILE A 1 289 ? 14.799 -25.168 -16.895 1.00 64.12 289 ILE A CA 1
ATOM 2297 C C . ILE A 1 289 ? 14.428 -25.843 -18.225 1.00 64.12 289 ILE A C 1
ATOM 2299 O O . ILE A 1 289 ? 15.262 -25.962 -19.121 1.00 64.12 289 ILE A O 1
ATOM 2303 N N . ASN A 1 290 ? 13.144 -26.154 -18.426 1.00 71.44 290 ASN A N 1
ATOM 2304 C CA . ASN A 1 290 ? 12.653 -26.760 -19.666 1.00 71.44 290 ASN A CA 1
ATOM 2305 C C . ASN A 1 290 ? 12.692 -25.813 -20.884 1.00 71.44 290 ASN A C 1
ATOM 2307 O O . ASN A 1 290 ? 12.643 -26.276 -22.022 1.00 71.44 290 ASN A O 1
ATOM 2311 N N . TYR A 1 291 ? 12.822 -24.499 -20.673 1.00 74.44 291 TYR A N 1
ATOM 2312 C CA . TYR A 1 291 ? 12.856 -23.479 -21.730 1.00 74.44 291 TYR A CA 1
ATOM 2313 C C . TYR A 1 291 ? 14.213 -22.777 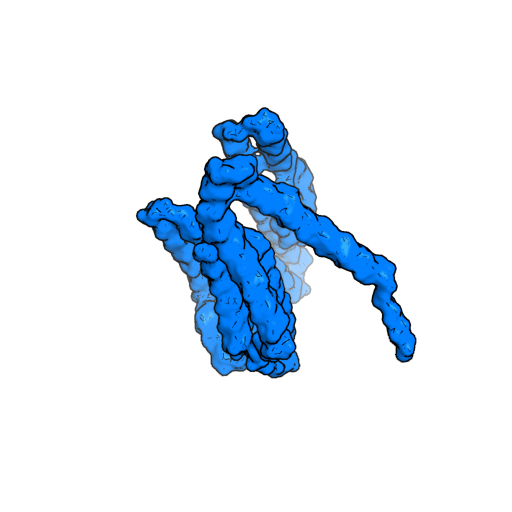-21.861 1.00 74.44 291 TYR A C 1
ATOM 2315 O O . TYR A 1 291 ? 14.342 -21.837 -22.649 1.00 74.44 291 TYR A O 1
ATOM 2323 N N . GLN A 1 292 ? 15.245 -23.246 -21.151 1.00 80.94 292 GLN A N 1
ATOM 2324 C CA . GLN A 1 292 ? 16.568 -22.617 -21.101 1.00 80.94 292 GLN A CA 1
ATOM 2325 C C . GLN A 1 292 ? 17.165 -22.359 -22.493 1.00 80.94 292 GLN A C 1
ATOM 2327 O O . GLN A 1 292 ? 17.744 -21.300 -22.726 1.00 80.94 292 GLN A O 1
ATOM 2332 N N . LYS A 1 293 ? 16.976 -23.282 -23.448 1.00 84.50 293 LYS A N 1
ATOM 2333 C CA . LYS A 1 293 ? 17.447 -23.112 -24.834 1.00 84.50 293 LYS A CA 1
ATOM 2334 C C . LYS A 1 293 ? 16.799 -21.905 -25.519 1.00 84.50 293 LYS A C 1
ATOM 2336 O O . LYS A 1 293 ? 17.496 -21.103 -26.129 1.00 84.50 293 LYS A O 1
ATOM 2341 N N . TRP A 1 294 ? 15.478 -21.768 -25.414 1.00 81.75 294 TRP A N 1
ATOM 2342 C CA . TRP A 1 294 ? 14.742 -20.655 -26.021 1.00 81.75 294 TRP A CA 1
ATOM 2343 C C . TRP A 1 294 ? 15.045 -19.332 -25.328 1.00 81.75 294 TRP A C 1
ATOM 2345 O O . TRP A 1 294 ? 15.221 -18.321 -26.002 1.00 81.75 294 TRP A O 1
ATOM 2355 N N . PHE A 1 295 ? 15.183 -19.355 -24.001 1.00 77.50 295 PHE A N 1
ATOM 2356 C CA . PHE A 1 295 ? 15.610 -18.192 -23.233 1.00 77.50 295 PHE A CA 1
ATOM 2357 C C . PHE A 1 295 ? 17.017 -17.730 -23.642 1.00 77.50 295 PHE A C 1
ATOM 2359 O O . PHE A 1 295 ? 17.226 -16.547 -23.898 1.00 77.50 295 PHE A O 1
ATOM 2366 N N . GLY A 1 296 ? 17.959 -18.666 -23.799 1.00 84.38 296 GLY A N 1
ATOM 2367 C CA . GLY A 1 296 ? 19.316 -18.380 -24.267 1.00 84.38 296 GLY A CA 1
ATOM 2368 C C . GLY A 1 296 ? 19.354 -17.808 -25.686 1.00 84.38 296 GLY A C 1
ATOM 2369 O O . GLY A 1 296 ? 20.058 -16.831 -25.930 1.00 84.38 296 GLY A O 1
ATOM 2370 N N . ILE A 1 297 ? 18.553 -18.355 -26.608 1.00 88.88 297 ILE A N 1
ATOM 2371 C CA . ILE A 1 297 ? 18.410 -17.803 -27.966 1.00 88.88 297 ILE A CA 1
ATOM 2372 C C . ILE A 1 297 ? 17.845 -16.379 -27.908 1.00 88.88 297 ILE A C 1
ATOM 2374 O O . ILE A 1 297 ? 18.373 -15.490 -28.573 1.00 88.88 297 ILE A O 1
ATOM 2378 N N . GLY A 1 298 ? 16.813 -16.146 -27.092 1.00 84.69 298 GLY A N 1
ATOM 2379 C CA . GLY A 1 298 ? 16.239 -14.816 -26.892 1.00 84.69 298 GLY A CA 1
ATOM 2380 C C . GLY A 1 298 ? 17.280 -13.812 -26.398 1.00 84.69 298 GLY A C 1
ATOM 2381 O O . GLY A 1 298 ? 17.429 -12.744 -26.986 1.00 84.69 298 GLY A O 1
ATOM 2382 N N . LEU A 1 299 ? 18.061 -14.184 -25.381 1.00 84.62 299 LEU A N 1
ATOM 2383 C CA . LEU A 1 299 ? 19.114 -13.332 -24.832 1.00 84.62 299 LEU A CA 1
ATOM 2384 C C . LEU A 1 299 ? 20.217 -13.031 -25.860 1.00 84.62 299 LEU A C 1
ATOM 2386 O O . LEU A 1 299 ? 20.677 -11.895 -25.940 1.00 84.62 299 LEU A O 1
ATOM 2390 N N . LEU A 1 300 ? 20.600 -14.012 -26.684 1.00 91.12 300 LEU A N 1
ATOM 2391 C CA . LEU A 1 300 ? 21.582 -13.829 -27.758 1.00 91.12 300 LEU A CA 1
ATOM 2392 C C . LEU A 1 300 ? 21.082 -12.852 -28.828 1.00 91.12 300 LEU A C 1
ATOM 2394 O O . LEU A 1 300 ? 21.819 -11.952 -29.226 1.00 91.12 300 LEU A O 1
ATOM 2398 N N . VAL A 1 301 ? 19.828 -12.992 -29.266 1.00 88.25 301 VAL A N 1
ATOM 2399 C CA . VAL A 1 301 ? 19.221 -12.082 -30.251 1.00 88.25 301 VAL A CA 1
ATOM 2400 C C . VAL A 1 301 ? 19.134 -10.661 -29.694 1.00 8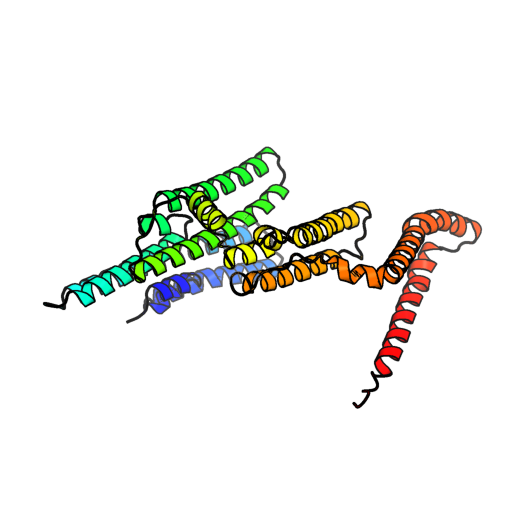8.25 301 VAL A C 1
ATOM 2402 O O . VAL A 1 301 ? 19.516 -9.715 -30.380 1.00 88.25 301 VAL A O 1
ATOM 2405 N N . VAL A 1 302 ? 18.695 -10.505 -28.441 1.00 82.94 302 VAL A N 1
ATOM 2406 C CA . VAL A 1 302 ? 18.632 -9.197 -27.770 1.00 82.94 302 VAL A CA 1
ATOM 2407 C C . VAL A 1 302 ? 20.027 -8.587 -27.626 1.00 82.94 302 VAL A C 1
ATOM 2409 O O . VAL A 1 302 ? 20.208 -7.410 -27.931 1.00 82.94 302 VAL A O 1
ATOM 2412 N N . GLY A 1 303 ? 21.027 -9.378 -27.232 1.00 87.69 303 GLY A N 1
ATOM 2413 C CA . GLY A 1 303 ? 22.415 -8.929 -27.122 1.00 87.69 303 GLY A CA 1
ATOM 2414 C C . GLY A 1 303 ? 22.995 -8.459 -28.458 1.00 87.69 303 GLY A C 1
ATOM 2415 O O . GLY A 1 303 ? 23.572 -7.375 -28.526 1.00 87.69 303 GLY A O 1
ATOM 2416 N N . LEU A 1 304 ? 22.787 -9.221 -29.539 1.00 91.25 304 LEU A N 1
ATOM 2417 C CA . LEU A 1 304 ? 23.220 -8.834 -30.887 1.00 91.25 304 LEU A CA 1
ATOM 2418 C C . LEU A 1 304 ? 22.510 -7.573 -31.385 1.00 91.25 304 LEU A C 1
ATOM 2420 O O . LEU A 1 304 ? 23.149 -6.711 -31.985 1.00 91.25 304 LEU A O 1
ATOM 2424 N N . TYR A 1 305 ? 21.212 -7.437 -31.109 1.00 87.06 305 TYR A N 1
ATOM 2425 C CA . TYR A 1 305 ? 20.463 -6.223 -31.424 1.00 87.06 305 TYR A CA 1
ATOM 2426 C C . TYR A 1 305 ? 21.043 -5.003 -30.694 1.00 87.06 305 TYR A C 1
ATOM 2428 O O . TYR A 1 305 ? 21.310 -3.982 -31.325 1.00 87.06 305 TYR A O 1
ATOM 2436 N N . TYR A 1 306 ? 21.323 -5.122 -29.392 1.00 86.88 306 TYR A N 1
ATOM 2437 C CA . TYR A 1 306 ? 21.926 -4.044 -28.603 1.00 86.88 306 TYR A CA 1
ATOM 2438 C C . TYR A 1 306 ? 23.332 -3.672 -29.075 1.00 86.88 306 TYR A C 1
ATOM 2440 O O . TYR A 1 306 ? 23.655 -2.484 -29.151 1.00 86.88 306 TYR A O 1
ATOM 2448 N N . LEU A 1 307 ? 24.147 -4.670 -29.420 1.00 90.25 307 LEU A N 1
ATOM 2449 C CA . LEU A 1 307 ? 25.473 -4.477 -30.002 1.00 90.25 307 LEU A CA 1
ATOM 2450 C C . LEU A 1 307 ? 25.368 -3.731 -31.340 1.00 90.25 307 LEU A C 1
ATOM 2452 O O . LEU A 1 307 ? 26.130 -2.795 -31.588 1.00 90.25 307 LEU A O 1
ATOM 2456 N N . MET A 1 308 ? 24.396 -4.093 -32.181 1.00 89.94 308 MET A N 1
ATOM 2457 C CA . MET A 1 308 ? 24.166 -3.432 -33.463 1.00 89.94 308 MET A CA 1
ATOM 2458 C C . MET A 1 308 ? 23.836 -1.945 -33.282 1.00 89.94 308 MET A C 1
ATOM 2460 O O . MET A 1 308 ? 24.482 -1.101 -33.898 1.00 89.94 308 MET A O 1
ATOM 2464 N N . ILE A 1 309 ? 22.874 -1.612 -32.414 1.00 87.19 309 ILE A N 1
ATOM 2465 C CA . ILE A 1 309 ? 22.373 -0.234 -32.298 1.00 87.19 309 ILE A CA 1
ATOM 2466 C C . ILE A 1 309 ? 23.279 0.698 -31.484 1.00 87.19 309 ILE A C 1
ATOM 2468 O O . ILE A 1 309 ? 23.344 1.883 -31.793 1.00 87.19 309 ILE A O 1
ATOM 2472 N N . ASN A 1 310 ? 23.981 0.188 -30.465 1.00 86.62 310 ASN A N 1
ATOM 2473 C CA . ASN A 1 310 ? 24.767 1.029 -29.552 1.00 86.62 310 ASN A CA 1
ATOM 2474 C C . ASN A 1 310 ? 26.267 1.035 -29.859 1.00 86.62 310 ASN A C 1
ATOM 2476 O O . ASN A 1 310 ? 26.973 1.907 -29.360 1.00 86.62 310 ASN A O 1
ATOM 2480 N N . ILE A 1 311 ? 26.767 0.064 -30.632 1.00 90.88 311 ILE A N 1
ATOM 2481 C CA . ILE A 1 311 ? 28.199 -0.057 -30.938 1.00 90.88 311 ILE A CA 1
ATOM 2482 C C . ILE A 1 311 ? 28.425 0.001 -32.446 1.00 90.88 311 ILE A C 1
ATOM 2484 O O . ILE A 1 311 ? 29.074 0.927 -32.923 1.00 90.88 311 ILE A O 1
ATOM 2488 N N . ILE A 1 312 ? 27.872 -0.944 -33.215 1.00 92.88 312 ILE A N 1
ATOM 2489 C CA . ILE A 1 312 ? 28.167 -1.034 -34.654 1.00 92.88 312 ILE A CA 1
ATOM 2490 C C . ILE A 1 312 ? 27.656 0.207 -35.392 1.00 92.88 312 ILE A C 1
ATOM 2492 O O . ILE A 1 312 ? 28.443 0.897 -36.034 1.00 92.88 312 ILE A O 1
ATOM 2496 N N . LEU A 1 313 ? 26.365 0.533 -35.300 1.00 91.56 313 LEU A N 1
ATOM 2497 C CA . LEU A 1 313 ? 25.805 1.659 -36.051 1.00 91.56 313 LEU A CA 1
ATOM 2498 C C . LEU A 1 313 ? 26.499 2.995 -35.733 1.00 91.56 313 LEU A C 1
ATOM 2500 O O . LEU A 1 313 ? 26.902 3.658 -36.687 1.00 91.56 313 LEU A O 1
ATOM 2504 N N . PRO A 1 314 ? 26.728 3.385 -34.462 1.00 91.56 314 PRO A N 1
ATOM 2505 C CA . PRO A 1 314 ? 27.427 4.633 -34.156 1.00 91.56 314 PRO A CA 1
ATOM 2506 C C . PRO A 1 314 ? 28.869 4.691 -34.675 1.00 91.56 314 PRO A C 1
ATOM 2508 O O . PRO A 1 314 ? 29.323 5.761 -35.068 1.00 91.56 314 PRO A O 1
ATOM 2511 N N . ILE A 1 315 ? 29.584 3.560 -34.704 1.00 92.94 315 ILE A N 1
ATOM 2512 C CA . ILE A 1 315 ? 30.963 3.498 -35.215 1.00 92.94 315 ILE A CA 1
ATOM 2513 C C . ILE A 1 315 ? 30.984 3.605 -36.743 1.00 92.94 315 ILE A C 1
ATOM 2515 O O . ILE A 1 315 ? 31.756 4.380 -37.306 1.00 92.94 315 ILE A O 1
ATOM 2519 N N . PHE A 1 316 ? 30.150 2.821 -37.426 1.00 92.25 316 PHE A N 1
ATOM 2520 C CA . PHE A 1 316 ? 30.234 2.667 -38.878 1.00 92.25 316 PHE A CA 1
ATOM 2521 C C . PHE A 1 316 ? 29.444 3.723 -39.652 1.00 92.25 316 PHE A C 1
ATOM 2523 O O . PHE A 1 316 ? 29.861 4.090 -40.750 1.00 92.25 316 PHE A O 1
ATOM 2530 N N . SER A 1 317 ? 28.346 4.245 -39.096 1.00 92.06 317 SER A N 1
ATOM 2531 C CA . SER A 1 317 ? 27.508 5.243 -39.771 1.00 92.06 317 SER A CA 1
ATOM 2532 C C . SER A 1 317 ? 28.274 6.486 -40.241 1.00 92.06 317 SER A C 1
ATOM 2534 O O . SER A 1 317 ? 28.149 6.810 -41.420 1.00 92.06 317 SER A O 1
ATOM 2536 N N . PRO A 1 318 ? 29.100 7.169 -39.418 1.00 91.31 318 PRO A N 1
ATOM 2537 C CA . PRO A 1 318 ? 29.811 8.365 -39.879 1.00 91.31 318 PRO A CA 1
ATOM 2538 C C . PRO A 1 318 ? 30.871 8.054 -40.946 1.00 91.31 318 PRO A C 1
ATOM 2540 O O . PRO A 1 318 ? 31.072 8.848 -41.864 1.00 91.31 318 PRO A O 1
ATOM 2543 N N . ILE A 1 319 ? 31.531 6.893 -40.857 1.00 91.69 319 ILE A N 1
ATOM 2544 C CA . ILE A 1 319 ? 32.545 6.459 -41.831 1.00 91.69 319 ILE A CA 1
ATOM 2545 C C . ILE A 1 319 ? 31.884 6.225 -43.192 1.00 91.69 319 ILE A C 1
ATOM 2547 O O . ILE A 1 319 ? 32.321 6.756 -44.208 1.00 91.69 319 ILE A O 1
ATOM 2551 N N . ILE A 1 320 ? 30.791 5.465 -43.199 1.00 91.62 320 ILE A N 1
ATOM 2552 C CA . ILE A 1 320 ? 30.032 5.139 -44.406 1.00 91.62 320 ILE A CA 1
ATOM 2553 C C . ILE A 1 320 ? 29.391 6.392 -45.011 1.00 91.62 320 ILE A C 1
ATOM 2555 O O . ILE A 1 320 ? 29.472 6.600 -46.220 1.00 91.62 320 ILE A O 1
ATOM 2559 N N . GLN A 1 321 ? 28.825 7.275 -44.190 1.00 91.19 321 GLN A N 1
ATOM 2560 C CA . GLN A 1 321 ? 28.248 8.521 -44.684 1.00 91.19 321 GLN A CA 1
ATOM 2561 C C . GLN A 1 321 ? 29.293 9.393 -45.381 1.00 91.19 321 GLN A C 1
ATOM 2563 O O . GLN A 1 321 ? 29.004 9.973 -46.422 1.00 91.19 321 GLN A O 1
ATOM 2568 N N . LYS A 1 322 ? 30.520 9.451 -44.858 1.00 91.50 322 LYS A N 1
ATOM 2569 C CA . LYS A 1 322 ? 31.593 10.234 -45.469 1.00 91.50 322 LYS A CA 1
ATOM 2570 C C . LYS A 1 322 ? 32.051 9.667 -46.817 1.00 91.50 322 LYS A C 1
ATOM 2572 O O . LYS A 1 322 ? 32.251 10.437 -47.749 1.00 91.50 322 LYS A O 1
ATOM 2577 N N . GLU A 1 323 ? 32.227 8.350 -46.913 1.00 92.25 323 GLU A N 1
ATOM 2578 C CA . GLU A 1 323 ? 32.835 7.722 -48.096 1.00 92.25 323 GLU A CA 1
ATOM 2579 C C . GLU A 1 323 ? 31.828 7.428 -49.217 1.00 92.25 323 GLU A C 1
ATOM 2581 O O . GLU A 1 323 ? 32.163 7.536 -50.394 1.00 92.25 323 GLU A O 1
ATOM 2586 N N . ILE A 1 324 ? 30.588 7.059 -48.875 1.00 91.00 324 ILE A N 1
ATOM 2587 C CA . ILE A 1 324 ? 29.572 6.640 -49.857 1.00 91.00 324 ILE A CA 1
ATOM 2588 C C . ILE A 1 324 ? 28.285 7.476 -49.811 1.00 91.00 324 ILE A C 1
ATOM 2590 O O . ILE A 1 324 ? 27.328 7.149 -50.509 1.00 91.00 324 ILE A O 1
ATOM 2594 N N . ASN A 1 325 ? 28.255 8.568 -49.033 1.00 90.25 325 ASN A N 1
ATOM 2595 C CA . ASN A 1 325 ? 27.120 9.496 -48.895 1.00 90.25 325 ASN A CA 1
ATOM 2596 C C . ASN A 1 325 ? 25.790 8.816 -48.509 1.00 90.25 325 ASN A C 1
ATOM 2598 O O . ASN A 1 325 ? 24.706 9.280 -48.863 1.00 90.25 325 ASN A O 1
ATOM 2602 N N . ILE A 1 326 ? 25.872 7.696 -47.784 1.00 88.00 326 ILE A N 1
ATOM 2603 C CA . ILE A 1 326 ? 24.718 6.959 -47.264 1.00 88.00 326 ILE A CA 1
ATOM 2604 C C . ILE A 1 326 ? 24.689 7.109 -45.749 1.00 88.00 326 ILE A C 1
ATOM 2606 O O . ILE A 1 326 ? 25.631 6.731 -45.058 1.00 88.00 326 ILE A O 1
ATOM 2610 N N . ASP A 1 327 ? 23.578 7.611 -45.221 1.00 88.00 327 ASP A N 1
ATOM 2611 C CA . ASP A 1 327 ? 23.343 7.644 -43.782 1.00 88.00 327 ASP A CA 1
ATOM 2612 C C . ASP A 1 327 ? 22.845 6.269 -43.309 1.00 88.00 327 ASP A C 1
ATOM 2614 O O . ASP A 1 327 ? 21.664 5.923 -43.426 1.00 88.00 327 ASP A O 1
ATOM 2618 N N . LEU A 1 328 ? 23.780 5.450 -42.818 1.00 88.19 328 LEU A N 1
ATOM 2619 C CA . LEU A 1 328 ? 23.487 4.097 -42.346 1.00 88.19 328 LEU A CA 1
ATOM 2620 C C . LEU A 1 328 ? 22.536 4.111 -41.143 1.00 88.19 328 LEU A C 1
ATOM 2622 O O . LEU A 1 328 ? 21.695 3.220 -41.020 1.00 88.19 328 LEU A O 1
ATOM 2626 N N . HIS A 1 329 ? 22.644 5.120 -40.276 1.00 87.62 329 HIS A N 1
ATOM 2627 C CA . HIS A 1 329 ? 21.753 5.296 -39.139 1.00 87.62 329 HIS A CA 1
ATOM 2628 C C . HIS A 1 329 ? 20.318 5.527 -39.625 1.00 87.62 329 HIS A C 1
ATOM 2630 O O . HIS A 1 329 ? 19.414 4.781 -39.244 1.00 87.62 329 HIS A O 1
ATOM 2636 N N . PHE A 1 330 ? 20.104 6.487 -40.529 1.00 87.81 330 PHE A N 1
ATOM 2637 C CA . PHE A 1 330 ? 18.788 6.721 -41.129 1.00 87.81 330 PHE A CA 1
ATOM 2638 C C . PHE A 1 330 ? 18.248 5.463 -41.819 1.00 87.81 330 PHE A C 1
ATOM 2640 O O . PHE A 1 330 ? 17.102 5.076 -41.587 1.00 87.81 330 PHE A O 1
ATOM 2647 N N . PHE A 1 331 ? 19.076 4.782 -42.617 1.00 89.38 331 PHE A N 1
ATOM 2648 C CA . PHE A 1 331 ? 18.654 3.573 -43.319 1.00 89.38 331 PHE A CA 1
ATOM 2649 C C . PHE A 1 331 ? 18.205 2.465 -42.356 1.00 89.38 331 PHE A C 1
ATOM 2651 O O . PHE A 1 331 ? 17.165 1.830 -42.564 1.00 89.38 331 PHE A O 1
ATOM 2658 N N . PHE A 1 332 ? 18.966 2.249 -41.282 1.00 88.69 332 PHE A N 1
ATOM 2659 C CA . PHE A 1 332 ? 18.674 1.205 -40.313 1.00 88.69 332 PHE A CA 1
ATOM 2660 C C . PHE A 1 332 ? 17.377 1.478 -39.544 1.00 88.69 332 PHE A C 1
ATOM 2662 O O . PHE A 1 332 ? 16.500 0.616 -39.511 1.00 88.69 332 PHE A O 1
ATOM 2669 N N . TYR A 1 333 ? 17.221 2.670 -38.959 1.00 86.44 333 TYR A N 1
ATOM 2670 C CA . TYR A 1 333 ? 16.040 2.980 -38.147 1.00 86.44 333 TYR A CA 1
ATOM 2671 C C . TYR A 1 333 ? 14.775 3.146 -38.997 1.00 86.44 333 TYR A C 1
ATOM 2673 O O . TYR A 1 333 ? 13.721 2.633 -38.626 1.00 86.44 333 TYR A O 1
ATOM 2681 N N . GLN A 1 334 ? 14.866 3.811 -40.154 1.00 86.00 334 GLN A N 1
ATOM 2682 C CA . GLN A 1 334 ? 13.685 4.132 -40.955 1.00 86.00 334 GLN A CA 1
ATOM 2683 C C . GLN A 1 334 ? 13.209 2.954 -41.807 1.00 86.00 334 GLN A C 1
ATOM 2685 O O . GLN A 1 334 ? 12.004 2.709 -41.883 1.00 86.00 334 GLN A O 1
ATOM 2690 N N . TYR A 1 335 ? 14.127 2.222 -42.445 1.00 89.75 335 TYR A N 1
ATOM 2691 C CA . TYR A 1 335 ? 13.764 1.163 -43.390 1.00 89.75 335 TYR A CA 1
ATOM 2692 C C . TYR A 1 335 ? 13.948 -0.230 -42.803 1.00 89.75 335 TYR A C 1
ATOM 2694 O O . TYR A 1 335 ? 13.014 -1.028 -42.846 1.00 89.75 335 TYR A O 1
ATOM 2702 N N . PHE A 1 336 ? 15.120 -0.540 -42.240 1.00 88.50 336 PHE A N 1
ATOM 2703 C CA . PHE A 1 336 ? 15.412 -1.904 -41.792 1.00 88.50 336 PHE A CA 1
ATOM 2704 C C . PHE A 1 336 ? 14.584 -2.303 -40.562 1.00 88.50 336 PHE A C 1
ATOM 2706 O O . PHE A 1 336 ? 13.878 -3.311 -40.597 1.00 88.50 336 PHE A O 1
ATOM 2713 N N . GLN A 1 337 ? 14.607 -1.494 -39.498 1.00 85.62 337 GLN A N 1
ATOM 2714 C CA . GLN A 1 337 ? 13.847 -1.758 -38.275 1.00 85.62 337 GLN A CA 1
ATOM 2715 C C . GLN A 1 337 ? 12.338 -1.761 -38.548 1.00 85.62 337 GLN A C 1
ATOM 2717 O O . GLN A 1 337 ? 11.654 -2.716 -38.173 1.00 85.62 337 GLN A O 1
ATOM 2722 N N . THR A 1 338 ? 11.822 -0.747 -39.251 1.00 87.31 338 THR A N 1
ATOM 2723 C CA . THR A 1 338 ? 10.410 -0.696 -39.669 1.00 87.31 338 THR A CA 1
ATOM 2724 C C . THR A 1 338 ? 10.036 -1.915 -40.509 1.00 87.31 338 THR A C 1
ATOM 2726 O O . THR A 1 338 ? 9.007 -2.538 -40.261 1.00 87.31 338 THR A O 1
ATOM 2729 N N . GLY A 1 339 ? 10.896 -2.319 -41.449 1.00 91.50 339 GLY A N 1
ATOM 2730 C CA . GLY A 1 339 ? 10.699 -3.505 -42.278 1.00 91.50 339 GLY A CA 1
ATOM 2731 C C . GLY A 1 339 ? 10.584 -4.790 -41.458 1.00 91.50 339 GLY A C 1
ATOM 2732 O O . GLY A 1 339 ? 9.669 -5.579 -41.692 1.00 91.50 339 GLY A O 1
ATOM 2733 N N . ILE A 1 340 ? 11.447 -4.979 -40.452 1.00 87.31 340 ILE A N 1
ATOM 2734 C CA . ILE A 1 340 ? 11.358 -6.119 -39.527 1.00 87.31 340 ILE A CA 1
ATOM 2735 C C . ILE A 1 340 ? 10.035 -6.092 -38.758 1.00 87.31 340 ILE A C 1
ATOM 2737 O O . ILE A 1 340 ? 9.357 -7.117 -38.696 1.00 87.31 340 ILE A O 1
ATOM 2741 N N . VAL A 1 341 ? 9.639 -4.943 -38.201 1.00 84.06 341 VAL A N 1
ATOM 2742 C CA . VAL A 1 341 ? 8.371 -4.814 -37.462 1.00 84.06 341 VAL A CA 1
ATOM 2743 C C . VAL A 1 341 ? 7.184 -5.161 -38.363 1.00 84.06 341 VAL A C 1
ATOM 2745 O O . VAL A 1 341 ? 6.334 -5.965 -37.977 1.00 84.06 341 VAL A O 1
ATOM 2748 N N . CYS A 1 342 ? 7.151 -4.627 -39.586 1.00 91.75 342 CYS A N 1
ATOM 2749 C CA . CYS A 1 342 ? 6.120 -4.947 -40.570 1.00 91.75 342 CYS A CA 1
ATOM 2750 C C . CYS A 1 342 ? 6.086 -6.446 -40.893 1.00 91.75 342 CYS A C 1
ATOM 2752 O O . CYS A 1 342 ? 5.012 -7.045 -40.873 1.00 91.75 342 CYS A O 1
ATOM 2754 N N . LEU A 1 343 ? 7.238 -7.075 -41.141 1.00 93.94 343 LEU A N 1
ATOM 2755 C CA . LEU A 1 343 ? 7.319 -8.514 -41.409 1.00 93.94 343 LEU A CA 1
ATOM 2756 C C . LEU A 1 343 ? 6.808 -9.347 -40.229 1.00 93.94 343 LEU A C 1
ATOM 2758 O O . LEU A 1 343 ? 6.021 -10.268 -40.440 1.00 93.94 343 LEU A O 1
ATOM 2762 N N . VAL A 1 344 ? 7.195 -9.011 -38.994 1.00 88.62 344 VAL A N 1
ATOM 2763 C CA . VAL A 1 344 ? 6.725 -9.700 -37.780 1.00 88.62 344 VAL A CA 1
ATOM 2764 C C . VAL A 1 344 ? 5.207 -9.589 -37.642 1.00 88.62 344 VAL A C 1
ATOM 2766 O O . VAL A 1 344 ? 4.547 -10.596 -37.385 1.00 88.62 344 VAL A O 1
ATOM 2769 N N . LEU A 1 345 ? 4.635 -8.402 -37.863 1.00 90.19 345 LEU A N 1
ATOM 2770 C CA . LEU A 1 345 ? 3.187 -8.192 -37.798 1.00 90.19 345 LEU A CA 1
ATOM 2771 C C . LEU A 1 345 ? 2.438 -8.937 -38.909 1.00 90.19 345 LEU A C 1
ATOM 2773 O O . LEU A 1 345 ? 1.410 -9.550 -38.631 1.00 90.19 345 LEU A O 1
ATOM 2777 N N . ILE A 1 346 ? 2.952 -8.939 -40.143 1.00 94.38 346 ILE A N 1
ATOM 2778 C CA . ILE A 1 346 ? 2.344 -9.669 -41.267 1.00 94.38 346 ILE A CA 1
ATOM 2779 C C . ILE A 1 346 ? 2.381 -11.176 -41.000 1.00 94.38 346 ILE A C 1
ATOM 2781 O O . ILE A 1 346 ? 1.352 -11.844 -41.097 1.00 94.38 346 ILE A O 1
ATOM 2785 N N . ILE A 1 347 ? 3.541 -11.720 -40.624 1.00 94.31 347 ILE A N 1
ATOM 2786 C CA . ILE A 1 347 ? 3.701 -13.152 -40.341 1.00 94.31 347 ILE A CA 1
ATOM 2787 C C . ILE A 1 347 ? 2.836 -13.556 -39.142 1.00 94.31 347 ILE A C 1
ATOM 2789 O O . ILE A 1 347 ? 2.122 -14.558 -39.216 1.00 94.31 347 ILE A O 1
ATOM 2793 N N . GLY A 1 348 ? 2.854 -12.767 -38.064 1.00 87.81 348 GLY A N 1
ATOM 2794 C CA . GLY A 1 348 ? 2.033 -12.989 -36.875 1.00 87.81 348 GLY A CA 1
ATOM 2795 C C . GLY A 1 348 ? 0.536 -12.929 -37.182 1.00 87.81 348 GLY A C 1
ATOM 2796 O O . GLY A 1 348 ? -0.208 -13.824 -36.783 1.00 87.81 348 GLY A O 1
ATOM 2797 N N . GLY A 1 349 ? 0.104 -11.938 -37.965 1.00 89.94 349 GLY A N 1
ATOM 2798 C CA . GLY A 1 349 ? -1.275 -11.792 -38.425 1.00 89.94 349 GLY A CA 1
ATOM 2799 C C . GLY A 1 349 ? -1.734 -12.974 -39.278 1.00 89.94 349 GLY A C 1
ATOM 2800 O O . GLY A 1 349 ? -2.772 -13.568 -38.995 1.00 89.94 349 GLY A O 1
ATOM 2801 N N . ILE A 1 350 ? -0.932 -13.393 -40.264 1.00 95.06 350 ILE A N 1
ATOM 2802 C CA . ILE A 1 350 ? -1.214 -14.579 -41.091 1.00 95.06 350 ILE A CA 1
ATOM 2803 C C . ILE A 1 350 ? -1.287 -15.845 -40.226 1.00 95.06 350 ILE A C 1
ATOM 2805 O O . ILE A 1 350 ? -2.140 -16.702 -40.461 1.00 95.06 350 ILE A O 1
ATOM 2809 N N . HIS A 1 351 ? -0.408 -15.986 -39.230 1.00 89.44 351 HIS A N 1
ATOM 2810 C CA . HIS A 1 351 ? -0.427 -17.132 -38.324 1.00 89.44 351 HIS A CA 1
ATOM 2811 C C . HIS A 1 351 ? -1.707 -17.166 -37.476 1.00 89.44 351 HIS A C 1
ATOM 2813 O O . HIS A 1 351 ? -2.324 -18.224 -37.362 1.00 89.44 351 HIS A O 1
ATOM 2819 N N . LEU A 1 352 ? -2.153 -16.019 -36.949 1.00 86.19 352 LEU A N 1
ATOM 2820 C CA . LEU A 1 352 ? -3.401 -15.914 -36.187 1.00 86.19 352 LEU A CA 1
ATOM 2821 C C . LEU A 1 352 ? -4.632 -16.238 -37.050 1.00 86.19 352 LEU A C 1
ATOM 2823 O O . LEU A 1 352 ? -5.523 -16.965 -36.610 1.00 86.19 352 LEU A O 1
ATOM 2827 N N . LEU A 1 353 ? -4.655 -15.751 -38.296 1.00 90.94 353 LEU A N 1
ATOM 2828 C CA . LEU A 1 353 ? -5.744 -15.986 -39.253 1.00 90.94 353 LEU A CA 1
ATOM 2829 C C . LEU A 1 353 ? -5.915 -17.466 -39.624 1.00 90.94 353 LEU A C 1
ATOM 2831 O O . LEU A 1 353 ? -7.008 -17.874 -40.011 1.00 90.94 353 LEU A O 1
ATOM 2835 N N . LYS A 1 354 ? -4.866 -18.291 -39.491 1.00 88.12 354 LYS A N 1
ATOM 2836 C CA . LYS A 1 354 ? -4.946 -19.730 -39.793 1.00 88.12 354 LYS A CA 1
ATOM 2837 C C . LYS A 1 354 ? -5.790 -20.525 -38.791 1.00 88.12 354 LYS A C 1
ATOM 2839 O O . LYS A 1 354 ? -6.232 -21.611 -39.158 1.00 88.12 354 LYS A O 1
ATOM 2844 N N . GLY A 1 355 ? -6.056 -19.987 -37.594 1.00 67.94 355 GLY A N 1
ATOM 2845 C CA . GLY A 1 355 ? -6.921 -20.586 -36.574 1.00 67.94 355 GLY A CA 1
ATOM 2846 C C . GLY A 1 355 ? -6.395 -21.908 -35.994 1.00 67.94 355 GLY A C 1
ATOM 2847 O O . GLY A 1 355 ? -5.934 -22.808 -36.697 1.00 67.94 355 GLY A O 1
ATOM 2848 N N . THR A 1 356 ? -6.485 -22.084 -34.678 1.00 62.34 356 THR A N 1
ATOM 2849 C CA . THR A 1 356 ? -6.183 -23.369 -34.037 1.00 62.34 356 THR A CA 1
ATOM 2850 C C . THR A 1 356 ? -7.234 -24.394 -34.465 1.00 62.34 356 THR A C 1
ATOM 2852 O O . THR A 1 356 ? -8.391 -24.328 -34.048 1.00 62.34 356 THR A O 1
ATOM 2855 N N . LYS A 1 357 ? -6.855 -25.369 -35.304 1.00 59.16 357 LYS A N 1
ATOM 2856 C CA . LYS A 1 357 ? -7.715 -26.525 -35.590 1.00 59.16 357 LYS A CA 1
ATOM 2857 C C . LYS A 1 357 ? -8.021 -27.231 -34.266 1.00 59.16 357 LYS A C 1
ATOM 2859 O O . LYS A 1 357 ? -7.141 -27.868 -33.690 1.00 59.16 357 LYS A O 1
ATOM 2864 N N . LYS A 1 358 ? -9.267 -27.125 -33.786 1.00 51.75 358 LYS A N 1
ATOM 2865 C CA . LYS A 1 358 ? -9.777 -27.933 -32.671 1.00 51.75 358 LYS A CA 1
ATOM 2866 C C . LYS A 1 358 ? -9.565 -29.406 -33.014 1.00 51.75 358 LYS A C 1
ATOM 2868 O O . LYS A 1 358 ? -10.226 -29.941 -33.903 1.00 51.75 358 LYS A O 1
ATOM 2873 N N . LYS A 1 359 ? -8.652 -30.062 -32.299 1.00 48.88 359 LYS A N 1
ATOM 2874 C CA . LYS A 1 359 ? -8.591 -31.519 -32.251 1.00 48.88 359 LYS A CA 1
ATOM 2875 C C . LYS A 1 359 ? -9.837 -31.954 -31.477 1.00 48.88 359 LYS A C 1
ATOM 2877 O O . LYS A 1 359 ? -9.912 -31.725 -30.275 1.00 48.88 359 LYS A O 1
ATOM 2882 N N . LYS A 1 360 ? -10.851 -32.467 -32.181 1.00 47.88 360 LYS A N 1
ATOM 2883 C CA . LYS A 1 360 ? -11.940 -33.208 -31.536 1.00 47.88 360 LYS A CA 1
ATOM 2884 C C . LYS A 1 360 ? -11.299 -34.425 -30.868 1.00 47.88 360 LYS A C 1
ATOM 2886 O O . LYS A 1 360 ? -10.733 -35.256 -31.577 1.00 47.88 360 LYS A O 1
ATOM 2891 N N . ILE A 1 361 ? -11.347 -34.480 -29.543 1.00 46.50 361 ILE A N 1
ATOM 2892 C CA . ILE A 1 361 ? -11.348 -35.730 -28.783 1.00 46.50 361 ILE A CA 1
ATOM 2893 C C . ILE A 1 361 ? -12.647 -35.705 -27.998 1.00 46.50 361 ILE A C 1
ATOM 2895 O O . ILE A 1 361 ? -12.888 -34.659 -27.351 1.00 46.50 361 ILE A O 1
#

Radius of gyration: 30.06 Å; chains: 1; bounding box: 70×67×84 Å